Protein AF-A0A5B0SH85-F1 (afdb_monomer_lite)

InterPro domains:
  IPR011989 Armadillo-like helical [G3DSA:1.25.10.10] (9-173)
  IPR011989 Armadillo-like helical [G3DSA:1.25.10.10] (175-262)
  IPR016024 Armadillo-type fold [SSF48371] (23-250)

Organism: NCBI:txid56615

Sequence (263 aa):
MITKKQIPDELVFEWIQSSLRQNNDLMDTVGWLAKSESKEVKQTMGKVLLNLVECQDCRGLVSKSGGGRMLMKIIATLTVSSNNPKPQLPGLSTASDSIQPMLDPSDLHNIQALAEILITTNLLLIFGPSPDSPILLSTIKPLTTLFIHPSSTLLQTFEVLIALTNLCSLGGGIPTELICNLSSTIHVLASFGPQSNEPAGSRGSAHISRLHILIALCSSEDLQTALAAGGALAILTEHSKEICQAMLSSETLSSSILLTHSS

Radius of gyration: 20.94 Å; chains: 1; bounding box: 58×46×67 Å

pLDDT: mean 71.78, std 17.78, range [28.22, 93.0]

Secondary structure (DSSP, 8-state):
--------HHHHHHHHHHHHHH-THHHHHHHHHTT-S-HHHHHHHHHHHHHHHHSHHHHHHHHHTTHHHHHHHHHHHHHHHTT------SS---S------PPPGGGHHHHHHHHHHHHHS-HHHHH-SSTT-HHHHHTHHHHHHHHH-TT--HHHHHHHHHHHHHHHTT-TTHHHHHHHHHHH-THHHHHSS--TTS-TTSHHHHHHHHHHHHHHHHT-SSHHHHHHHHHHHHHHHHH-HHHHHHHHH-HHHHHHHHHTT--

Foldseek 3Di:
DDDPPDDPVVVVVVVVLCCLVPDCVVVVVLLVQCPDPDLVSLLVSLVVLLVQLVPPSSVASCLLSQVLVSLLSSLVSQLVVLQDDDDDDDDDDDPDDPDRRQRDLSSLSSLLSNLSSLLRDDCCSRQHVALPRVSLLSNLLSLLSLCPPQSRDPSSNVSSLSSLVSSLLRPDCSLVSNLVNLLVPCVLQVQLDPPPDDDPDRRVVSSLVSLVVLLVQLVDPRPSSVVSSVSSVVSVVVVHPSSVVSQVPPPVNVVSVVVVVVD

Structure (mmCIF, N/CA/C/O backbone):
data_AF-A0A5B0SH85-F1
#
_entry.id   AF-A0A5B0SH85-F1
#
loop_
_atom_site.group_PDB
_atom_site.id
_atom_site.type_symbol
_atom_site.label_atom_id
_atom_site.label_alt_id
_atom_site.label_comp_id
_atom_site.label_asym_id
_atom_site.label_entity_id
_atom_site.label_seq_id
_atom_site.pdbx_PDB_ins_code
_atom_site.Cartn_x
_atom_site.Cartn_y
_atom_site.Cartn_z
_atom_site.occupancy
_atom_site.B_iso_or_equiv
_atom_site.auth_seq_id
_atom_site.auth_comp_id
_atom_site.auth_asym_id
_atom_site.auth_atom_id
_atom_site.pdbx_PDB_model_num
ATOM 1 N N . MET A 1 1 ? -5.494 -23.866 39.128 1.00 42.06 1 MET A N 1
ATOM 2 C CA . MET A 1 1 ? -4.718 -24.064 37.887 1.00 42.06 1 MET A CA 1
ATOM 3 C C . MET A 1 1 ? -5.709 -23.986 36.730 1.00 42.06 1 MET A C 1
ATOM 5 O O . MET A 1 1 ? -6.382 -24.963 36.444 1.00 42.06 1 MET A O 1
ATOM 9 N N . ILE A 1 2 ? -5.946 -22.781 36.200 1.00 44.12 2 ILE A N 1
ATOM 10 C CA . ILE A 1 2 ? -6.963 -22.548 35.163 1.00 44.12 2 ILE A CA 1
ATOM 11 C C . ILE A 1 2 ? -6.334 -22.955 33.832 1.00 44.12 2 ILE A C 1
ATOM 13 O O . ILE A 1 2 ? -5.470 -22.255 33.310 1.00 44.12 2 ILE A O 1
ATOM 17 N N . THR A 1 3 ? -6.725 -24.111 33.308 1.00 45.06 3 THR A N 1
ATOM 18 C CA . THR A 1 3 ? -6.399 -24.525 31.943 1.00 45.06 3 THR A CA 1
ATOM 19 C C . THR A 1 3 ? -7.031 -23.517 30.987 1.00 45.06 3 THR A C 1
ATOM 21 O O . THR A 1 3 ? -8.256 -23.480 30.858 1.00 45.06 3 THR A O 1
ATOM 24 N N . LYS A 1 4 ? -6.216 -22.660 30.353 1.00 54.69 4 LYS A N 1
ATOM 25 C CA . LYS A 1 4 ? -6.665 -21.798 29.251 1.00 54.69 4 LYS A CA 1
ATOM 26 C C . LYS A 1 4 ? -7.275 -22.709 28.189 1.00 54.69 4 LYS A C 1
ATOM 28 O O . LYS A 1 4 ? -6.561 -23.466 27.541 1.00 54.69 4 LYS A O 1
ATOM 33 N N . LYS A 1 5 ? -8.600 -22.671 28.055 1.00 60.16 5 LYS A N 1
ATOM 34 C CA . LYS A 1 5 ? -9.317 -23.356 26.984 1.00 60.16 5 LYS A CA 1
ATOM 35 C C . LYS A 1 5 ? -8.867 -22.693 25.683 1.00 60.16 5 LYS A C 1
ATOM 37 O O . LYS A 1 5 ? -9.185 -21.530 25.455 1.00 60.16 5 LYS A O 1
ATOM 42 N N . GLN A 1 6 ? -8.035 -23.385 24.913 1.00 68.25 6 GLN A N 1
ATOM 43 C CA . GLN A 1 6 ? -7.524 -22.871 23.651 1.00 68.25 6 GLN A CA 1
ATOM 44 C C . GLN A 1 6 ? -8.699 -22.795 22.678 1.00 68.25 6 GLN A C 1
ATOM 46 O O . GLN A 1 6 ? -9.337 -23.806 22.385 1.00 68.25 6 GLN A O 1
ATOM 51 N N . ILE A 1 7 ? -9.058 -21.575 22.289 1.00 76.00 7 ILE A N 1
ATOM 52 C CA . ILE A 1 7 ? -10.095 -21.341 21.288 1.00 76.00 7 ILE A CA 1
ATOM 53 C C . ILE A 1 7 ? -9.455 -21.680 19.938 1.00 76.00 7 ILE A C 1
ATOM 55 O O . ILE A 1 7 ? -8.349 -21.205 19.690 1.00 76.00 7 ILE A O 1
ATOM 59 N N . PRO A 1 8 ? -10.083 -22.518 19.100 1.00 82.00 8 PRO A N 1
ATOM 60 C CA . PRO A 1 8 ? -9.566 -22.798 17.768 1.00 82.00 8 PRO A CA 1
ATOM 61 C C . PRO A 1 8 ? -9.616 -21.533 16.907 1.00 82.00 8 PRO A C 1
ATOM 63 O O . PRO A 1 8 ? -10.620 -20.816 16.916 1.00 82.00 8 PRO A O 1
ATOM 66 N N . ASP A 1 9 ? -8.542 -21.286 16.157 1.00 78.12 9 ASP A N 1
ATOM 67 C CA . ASP A 1 9 ? -8.355 -20.068 15.358 1.00 78.12 9 ASP A CA 1
ATOM 68 C C . ASP A 1 9 ? -9.508 -19.841 14.367 1.00 78.12 9 ASP A C 1
ATOM 70 O O . ASP A 1 9 ? -9.945 -18.714 14.160 1.00 78.12 9 ASP A O 1
ATOM 74 N N . GLU A 1 10 ? -10.091 -20.918 13.842 1.00 80.88 10 GLU A N 1
ATOM 75 C CA . GLU A 1 10 ? -11.229 -20.889 12.917 1.00 80.88 10 GLU A CA 1
ATOM 76 C C . GLU A 1 10 ? -12.469 -20.188 13.501 1.00 80.88 10 GLU A C 1
ATOM 78 O O . GLU A 1 10 ? -13.101 -19.376 12.828 1.00 80.88 10 GLU A O 1
ATOM 83 N N . LEU A 1 11 ? -12.773 -20.399 14.789 1.00 82.12 11 LEU A N 1
ATOM 84 C CA . LEU A 1 11 ? -13.883 -19.703 15.454 1.00 82.12 11 LEU A CA 1
ATOM 85 C C . LEU A 1 11 ? -13.589 -18.214 15.661 1.00 82.12 11 LEU A C 1
ATOM 87 O O . LEU A 1 11 ? -14.510 -17.397 15.673 1.00 82.12 11 LEU A O 1
ATOM 91 N N . VAL A 1 12 ? -12.314 -17.858 15.843 1.00 82.56 12 VAL A N 1
ATOM 92 C CA . VAL A 1 12 ? -11.890 -16.460 15.971 1.00 82.56 12 VAL A CA 1
ATOM 93 C C . VAL A 1 12 ? -12.042 -15.752 14.628 1.00 82.56 12 VAL A C 1
ATOM 95 O O . VAL A 1 12 ? -12.594 -14.653 14.593 1.00 82.56 12 VAL A O 1
ATOM 98 N N . PHE A 1 13 ? -11.630 -16.386 13.528 1.00 80.00 13 PHE A N 1
ATOM 99 C CA . PHE A 1 13 ? -11.792 -15.832 12.182 1.00 80.00 13 PHE A CA 1
ATOM 100 C C . PHE A 1 13 ? -13.263 -15.664 11.794 1.00 80.00 13 PHE A C 1
ATOM 102 O O . PHE A 1 13 ? -13.642 -14.580 11.352 1.00 80.00 13 PHE A O 1
ATOM 109 N N . GLU A 1 14 ? -14.106 -16.668 12.047 1.00 83.19 14 GLU A N 1
ATOM 110 C CA . GLU A 1 14 ? -15.557 -16.573 11.829 1.00 83.19 14 GLU A C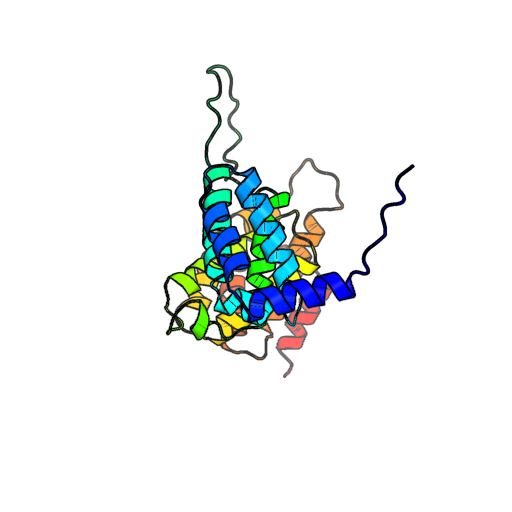A 1
ATOM 111 C C . GLU A 1 14 ? -16.180 -15.414 12.621 1.00 83.19 14 GLU A C 1
ATOM 113 O O . GLU A 1 14 ? -16.970 -14.628 12.088 1.00 83.19 14 GLU A O 1
ATOM 118 N N . TRP A 1 15 ? -15.777 -15.240 13.884 1.00 82.94 15 TRP A N 1
ATOM 119 C CA . TRP A 1 15 ? -16.244 -14.122 14.700 1.00 82.94 15 TRP A CA 1
ATOM 120 C C . TRP A 1 15 ? -15.776 -12.763 14.160 1.00 82.94 15 TRP A C 1
ATOM 122 O O . TRP A 1 15 ? -16.594 -11.848 14.040 1.00 82.94 15 TRP A O 1
ATOM 132 N N . ILE A 1 16 ? -14.495 -12.623 13.793 1.00 83.25 16 ILE A N 1
ATOM 133 C CA . ILE A 1 16 ? -13.943 -11.388 13.205 1.00 83.25 16 ILE A CA 1
ATOM 134 C C . ILE A 1 16 ? -14.682 -11.047 11.911 1.00 83.25 16 ILE A C 1
ATOM 136 O O . ILE A 1 16 ? -15.119 -9.911 11.727 1.00 83.25 16 ILE A O 1
ATOM 140 N N . GLN A 1 17 ? -14.874 -12.033 11.039 1.00 81.69 17 GLN A N 1
ATOM 141 C CA . GLN A 1 17 ? -15.578 -11.869 9.777 1.00 81.69 17 GLN A CA 1
ATOM 142 C C . GLN A 1 17 ? -17.036 -11.452 9.992 1.00 81.69 17 GLN A C 1
ATOM 144 O O . GLN A 1 17 ? -17.514 -10.523 9.337 1.00 81.69 17 GLN A O 1
ATOM 149 N N . SER A 1 18 ? -17.748 -12.118 10.905 1.00 82.44 18 SER A N 1
ATOM 150 C CA . SER A 1 18 ? -19.125 -11.760 11.249 1.00 82.44 18 SER A CA 1
ATOM 151 C C . SER A 1 18 ? -19.201 -10.341 11.810 1.00 82.44 18 SER A C 1
ATOM 153 O O . SER A 1 18 ? -20.087 -9.583 11.419 1.00 82.44 18 SER A O 1
ATOM 155 N N . SER A 1 19 ? -18.256 -9.965 12.674 1.00 81.69 19 SER A N 1
ATOM 156 C CA . SER A 1 19 ? -18.163 -8.624 13.253 1.00 81.69 19 SER A CA 1
ATOM 157 C C . SER A 1 19 ? -17.968 -7.570 12.160 1.00 81.69 19 SER A C 1
ATOM 159 O O . SER A 1 19 ? -18.798 -6.677 12.033 1.00 81.69 19 SER A O 1
ATOM 161 N N . LEU A 1 20 ? -16.980 -7.753 11.272 1.00 83.06 20 LEU A N 1
ATOM 162 C CA . LEU A 1 20 ? -16.704 -6.848 10.147 1.00 83.06 20 LEU A CA 1
ATOM 163 C C . LEU A 1 20 ? -17.863 -6.725 9.143 1.00 83.06 20 LEU A C 1
ATOM 165 O O . LEU A 1 20 ? -17.997 -5.686 8.499 1.00 83.06 20 LEU A O 1
ATOM 169 N N . ARG A 1 21 ? -18.682 -7.773 8.961 1.00 81.00 21 ARG A N 1
ATOM 170 C CA . ARG A 1 21 ? -19.856 -7.727 8.067 1.00 81.00 21 ARG A CA 1
ATOM 171 C C . ARG A 1 21 ? -21.061 -7.050 8.709 1.00 81.00 21 ARG A C 1
ATOM 173 O O . ARG A 1 21 ? -21.790 -6.356 8.007 1.00 81.00 21 ARG A O 1
ATOM 180 N N . GLN A 1 22 ? -21.313 -7.327 9.988 1.00 75.88 22 GLN A N 1
ATOM 181 C CA . GLN A 1 22 ? -22.530 -6.885 10.668 1.00 75.88 22 GLN A CA 1
ATOM 182 C C . GLN A 1 22 ? -22.425 -5.429 11.116 1.00 75.88 22 GLN A C 1
ATOM 184 O O . GLN A 1 22 ? -23.341 -4.666 10.830 1.00 75.88 22 GLN A O 1
ATOM 189 N N . ASN A 1 23 ? -21.306 -5.037 11.739 1.00 68.88 23 ASN A N 1
ATOM 190 C CA . ASN A 1 23 ? -21.088 -3.682 12.237 1.00 68.88 23 ASN A CA 1
ATOM 191 C C . ASN A 1 23 ? -19.648 -3.225 11.965 1.00 68.88 23 ASN A C 1
ATOM 193 O O . ASN A 1 23 ? -18.681 -3.897 12.314 1.00 68.88 23 ASN A O 1
ATOM 197 N N . ASN A 1 24 ? -19.481 -2.013 11.433 1.00 76.94 24 ASN A N 1
ATOM 198 C CA . ASN A 1 24 ? -18.150 -1.415 11.280 1.00 76.94 24 ASN A CA 1
ATOM 199 C C . ASN A 1 24 ? -17.518 -0.986 12.621 1.00 76.94 24 ASN A C 1
ATOM 201 O O . ASN A 1 24 ? -16.406 -0.469 12.606 1.00 76.94 24 ASN A O 1
ATOM 205 N N . ASP A 1 25 ? -18.155 -1.258 13.768 1.00 83.19 25 ASP A N 1
ATOM 206 C CA . ASP A 1 25 ? -17.712 -0.871 15.116 1.00 83.19 25 ASP A CA 1
ATOM 207 C C . ASP A 1 25 ? -16.246 -1.228 15.399 1.00 83.19 25 ASP A C 1
ATOM 209 O O . ASP A 1 25 ? -15.521 -0.448 16.022 1.00 83.19 25 ASP A O 1
ATOM 213 N N . LEU A 1 26 ? -15.781 -2.392 14.923 1.00 86.31 26 LEU A N 1
ATOM 214 C CA . LEU A 1 26 ? -14.377 -2.788 15.056 1.00 86.31 26 LEU A CA 1
ATOM 215 C C . LEU A 1 26 ? -13.462 -1.806 14.314 1.00 86.31 26 LEU A C 1
ATOM 217 O O . LEU A 1 26 ? -12.509 -1.287 14.892 1.00 86.31 26 LEU A O 1
ATOM 221 N N . MET A 1 27 ? -13.770 -1.515 13.051 1.00 89.81 27 MET A N 1
ATOM 222 C CA . MET A 1 27 ? -12.989 -0.597 12.220 1.00 89.81 27 MET A CA 1
ATOM 223 C C . MET A 1 27 ? -13.115 0.857 12.684 1.00 89.81 27 MET A C 1
ATOM 225 O O . MET A 1 27 ? -12.132 1.597 12.633 1.00 89.81 27 MET A O 1
ATOM 229 N N . ASP A 1 28 ? -14.271 1.250 13.215 1.00 89.44 28 ASP A N 1
ATOM 230 C CA . ASP A 1 28 ? -14.493 2.562 13.824 1.00 89.44 28 ASP A CA 1
ATOM 231 C C . ASP A 1 28 ? -13.672 2.723 15.109 1.00 89.44 28 ASP A C 1
ATOM 233 O O . ASP A 1 28 ? -13.031 3.758 15.313 1.00 89.44 28 ASP A O 1
ATOM 237 N N . THR A 1 29 ? -13.602 1.676 15.937 1.00 90.62 29 THR A N 1
ATOM 238 C CA . THR A 1 29 ? -12.767 1.643 17.148 1.00 90.62 29 THR A CA 1
ATOM 239 C C . THR A 1 29 ? -11.286 1.733 16.793 1.00 90.62 29 THR A C 1
ATOM 241 O O . THR A 1 29 ? -10.568 2.559 17.361 1.00 90.62 29 THR A O 1
ATOM 244 N N . VAL A 1 30 ? -10.827 0.940 15.817 1.00 90.88 30 VAL A N 1
ATOM 245 C CA . VAL A 1 30 ? -9.443 1.008 15.317 1.00 90.88 30 VAL A CA 1
ATOM 246 C C . VAL A 1 30 ? -9.156 2.405 14.755 1.00 90.88 30 VAL A C 1
ATOM 248 O O . VAL A 1 30 ? -8.120 2.993 15.063 1.00 90.88 30 VAL A O 1
ATOM 251 N N . GLY A 1 31 ? -10.098 2.995 14.015 1.00 90.31 31 GLY A N 1
ATOM 252 C CA . GLY A 1 31 ? -9.981 4.348 13.472 1.00 90.31 31 GLY A CA 1
ATOM 253 C C . GLY A 1 31 ? -9.954 5.449 14.524 1.00 90.31 31 GLY A C 1
ATOM 254 O O . GLY A 1 31 ? -9.271 6.460 14.337 1.00 90.31 31 GLY A O 1
ATOM 255 N N . TRP A 1 32 ? -10.664 5.268 15.634 1.00 90.94 32 TRP A N 1
ATOM 256 C CA . TRP A 1 32 ? -10.610 6.175 16.775 1.00 90.94 32 TRP A CA 1
ATOM 257 C C . TRP A 1 32 ? -9.269 6.062 17.508 1.00 90.94 32 TRP A C 1
ATOM 259 O O . TRP A 1 32 ? -8.600 7.075 17.713 1.00 90.94 32 TRP A O 1
ATOM 269 N N . LEU A 1 33 ? -8.818 4.840 17.804 1.00 92.06 33 LEU A N 1
ATOM 270 C CA . LEU A 1 33 ? -7.534 4.581 18.465 1.00 92.06 33 LEU A CA 1
ATOM 271 C C . LEU A 1 33 ? -6.333 5.019 17.616 1.00 92.06 33 LEU A C 1
ATOM 273 O O . LEU A 1 33 ? -5.358 5.538 18.157 1.00 92.06 33 LEU A O 1
ATOM 277 N N . ALA A 1 34 ? -6.410 4.895 16.289 1.00 88.62 34 ALA A N 1
ATOM 278 C CA . ALA A 1 34 ? -5.360 5.337 15.368 1.00 88.62 34 ALA A CA 1
ATOM 279 C C . ALA A 1 34 ? -5.099 6.857 15.417 1.00 88.62 34 ALA A C 1
ATOM 281 O O . ALA A 1 34 ? -4.030 7.312 15.004 1.00 88.62 34 ALA A O 1
ATOM 282 N N . LYS A 1 35 ? -6.045 7.652 15.939 1.00 89.25 35 LYS A N 1
ATOM 283 C CA . LYS A 1 35 ? -5.873 9.101 16.154 1.00 89.25 35 LYS A CA 1
ATOM 284 C C . LYS A 1 35 ? -5.080 9.433 17.421 1.00 89.25 35 LYS A C 1
ATOM 286 O O . LYS A 1 35 ? -4.708 10.589 17.590 1.00 89.25 35 LYS A O 1
ATOM 291 N N . SER A 1 36 ? -4.820 8.453 18.289 1.00 89.00 36 SER A N 1
ATOM 292 C CA . SER A 1 36 ? -4.055 8.642 19.526 1.00 89.00 36 SER A CA 1
ATOM 293 C C . SER A 1 36 ? -2.671 9.235 19.257 1.00 89.00 36 SER A C 1
ATOM 295 O O . SER A 1 36 ? -2.020 8.908 18.264 1.00 89.00 36 SER A O 1
ATOM 297 N N . GLU A 1 37 ? -2.187 10.092 20.151 1.00 86.38 37 GLU A N 1
ATOM 298 C CA . GLU A 1 37 ? -0.836 10.660 20.072 1.00 86.38 37 GLU A CA 1
ATOM 299 C C . GLU A 1 37 ? 0.253 9.627 20.399 1.00 86.38 37 GLU A C 1
ATOM 301 O O . GLU A 1 37 ? 1.376 9.760 19.916 1.00 86.38 37 GLU A O 1
ATOM 306 N N . SER A 1 38 ? -0.082 8.560 21.138 1.00 88.75 38 SER A N 1
ATOM 307 C CA . SER A 1 38 ? 0.869 7.497 21.486 1.00 88.75 38 SER A CA 1
ATOM 308 C C . SER A 1 38 ? 1.326 6.721 20.250 1.00 88.75 38 SER A C 1
ATOM 310 O O . SER A 1 38 ? 0.517 6.190 19.475 1.00 88.75 38 SER A O 1
ATOM 312 N N . LYS A 1 39 ? 2.652 6.611 20.109 1.00 85.44 39 LYS A N 1
ATOM 313 C CA . LYS A 1 39 ? 3.302 5.811 19.067 1.00 85.44 39 LYS A CA 1
ATOM 314 C C . LYS A 1 39 ? 2.915 4.338 19.203 1.00 85.44 39 LYS A C 1
ATOM 316 O O . LYS A 1 39 ? 2.562 3.703 18.216 1.00 85.44 39 LYS A O 1
ATOM 321 N N . GLU A 1 40 ? 2.899 3.822 20.424 1.00 87.88 40 GLU A N 1
ATOM 322 C CA . GLU A 1 40 ? 2.635 2.419 20.753 1.00 87.88 40 GLU A CA 1
ATOM 323 C C . GLU A 1 40 ? 1.201 2.018 20.390 1.00 87.88 40 GLU A C 1
ATOM 325 O O . GLU A 1 40 ? 0.970 0.940 19.833 1.00 87.88 40 GLU A O 1
ATOM 330 N N . VAL A 1 41 ? 0.230 2.905 20.646 1.00 90.56 41 VAL A N 1
ATOM 331 C CA . VAL A 1 41 ? -1.166 2.684 20.241 1.00 90.56 41 VAL A CA 1
ATOM 332 C C . VAL A 1 41 ? -1.264 2.614 18.717 1.00 90.56 41 VAL A C 1
ATOM 334 O O . VAL A 1 41 ? -1.856 1.672 18.193 1.00 90.56 41 VAL A O 1
ATOM 337 N N . LYS A 1 42 ? -0.626 3.541 17.991 1.00 89.81 42 LYS A N 1
ATOM 338 C CA . LYS A 1 42 ? -0.597 3.528 16.517 1.00 89.81 42 LYS A CA 1
ATOM 339 C C . LYS A 1 42 ? 0.064 2.272 15.950 1.00 89.81 42 LYS A C 1
ATOM 341 O O . LYS A 1 42 ? -0.490 1.665 15.038 1.00 89.81 42 LYS A O 1
ATOM 346 N N . GLN A 1 43 ? 1.195 1.850 16.514 1.00 88.50 43 GLN A N 1
ATOM 347 C CA . GLN A 1 43 ? 1.877 0.609 16.134 1.00 88.50 43 GLN A CA 1
ATOM 348 C C . GLN A 1 43 ? 0.995 -0.620 16.364 1.00 88.50 43 GLN A C 1
ATOM 350 O O . GLN A 1 43 ? 0.943 -1.521 15.530 1.00 88.50 43 GLN A O 1
ATOM 355 N N . THR A 1 44 ? 0.267 -0.647 17.480 1.00 90.88 44 THR A N 1
ATOM 356 C CA . THR A 1 44 ? -0.661 -1.738 17.793 1.00 90.88 44 THR A CA 1
ATOM 357 C C . THR A 1 44 ? -1.828 -1.767 16.810 1.00 90.88 44 THR A C 1
ATOM 359 O O . THR A 1 44 ? -2.156 -2.834 16.299 1.00 90.88 44 THR A O 1
ATOM 362 N N . MET A 1 45 ? -2.420 -0.612 16.483 1.00 92.62 45 MET A N 1
ATOM 363 C CA . MET A 1 45 ? -3.487 -0.530 15.473 1.00 92.62 45 MET A CA 1
ATOM 364 C C . MET A 1 45 ? -2.998 -0.954 14.089 1.00 92.62 45 MET A C 1
ATOM 366 O O . MET A 1 45 ? -3.705 -1.652 13.371 1.00 92.62 45 MET A O 1
ATOM 370 N N . GLY A 1 46 ? -1.763 -0.601 13.751 1.00 90.62 46 GLY A N 1
ATOM 371 C CA . GLY A 1 46 ? -1.077 -1.075 12.561 1.00 90.62 46 GLY A CA 1
ATOM 372 C C . GLY A 1 46 ? -0.983 -2.599 12.458 1.00 90.62 46 GLY A C 1
ATOM 373 O O . GLY A 1 46 ? -1.373 -3.182 11.449 1.00 90.62 46 GLY A O 1
ATOM 374 N N . LYS A 1 47 ? -0.566 -3.261 13.544 1.00 90.50 47 LYS A N 1
ATOM 375 C CA . LYS A 1 47 ? -0.527 -4.733 13.637 1.00 90.50 47 LYS A CA 1
ATOM 376 C C . LYS A 1 47 ? -1.914 -5.367 13.555 1.00 90.50 47 LYS A C 1
ATOM 378 O O . LYS A 1 47 ? -2.071 -6.396 12.910 1.00 90.50 47 LYS A O 1
ATOM 383 N N . VAL A 1 48 ? -2.920 -4.754 14.185 1.00 91.56 48 VAL A N 1
ATOM 384 C CA . VAL A 1 48 ? -4.316 -5.206 14.060 1.00 91.56 48 VAL A CA 1
ATOM 385 C C . VAL A 1 48 ? -4.749 -5.156 12.596 1.00 91.56 48 VAL A C 1
ATOM 387 O O . VAL A 1 48 ? -5.275 -6.140 12.093 1.00 91.56 48 VAL A O 1
ATOM 390 N N . LEU A 1 49 ? -4.482 -4.050 11.897 1.00 91.69 49 LEU A N 1
ATOM 391 C CA . LEU A 1 49 ? -4.822 -3.904 10.480 1.00 91.69 49 LEU A CA 1
ATOM 392 C C . LEU A 1 49 ? -4.087 -4.917 9.597 1.00 91.69 49 LEU A C 1
ATOM 394 O O . LEU A 1 49 ? -4.724 -5.468 8.706 1.00 91.69 49 LEU A O 1
ATOM 398 N N . LEU A 1 50 ? -2.805 -5.203 9.859 1.00 90.88 50 LEU A N 1
ATOM 399 C CA . LEU A 1 50 ? -2.070 -6.252 9.143 1.00 90.88 50 LEU A CA 1
ATOM 400 C C . LEU A 1 50 ? -2.759 -7.613 9.297 1.00 90.88 50 LEU A C 1
ATOM 402 O O . LEU A 1 50 ? -3.154 -8.203 8.299 1.00 90.88 50 LEU A O 1
ATOM 406 N N . ASN A 1 51 ? -3.010 -8.055 10.532 1.00 89.38 51 ASN A N 1
ATOM 407 C CA . ASN A 1 51 ? -3.639 -9.356 10.788 1.00 89.38 51 ASN A CA 1
ATOM 408 C C . ASN A 1 51 ? -5.034 -9.478 10.144 1.00 89.38 51 ASN A C 1
ATOM 410 O O . ASN A 1 51 ? -5.446 -10.558 9.724 1.00 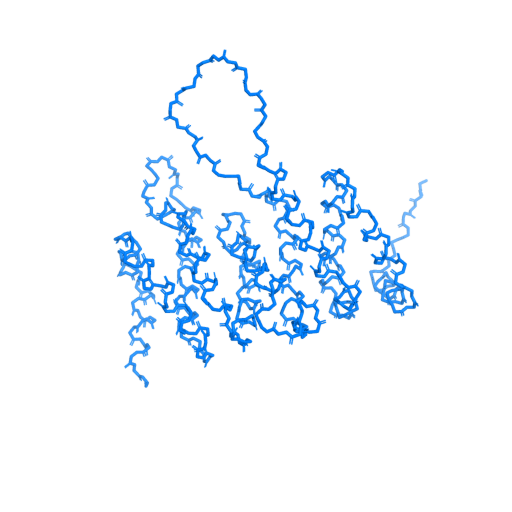89.38 51 ASN A O 1
ATOM 414 N N . LEU A 1 52 ? -5.788 -8.374 10.073 1.00 89.31 52 LEU A N 1
ATOM 415 C CA . LEU A 1 52 ? -7.098 -8.357 9.415 1.00 89.31 52 LEU A CA 1
ATOM 416 C C . LEU A 1 52 ? -6.992 -8.423 7.884 1.00 89.31 52 LEU A C 1
ATOM 418 O O . LEU A 1 52 ? -7.903 -8.933 7.234 1.00 89.31 52 LEU A O 1
ATOM 422 N N . VAL A 1 53 ? -5.918 -7.884 7.307 1.00 89.50 53 VAL A N 1
ATOM 423 C CA . VAL A 1 53 ? -5.670 -7.864 5.860 1.00 89.50 53 VAL A CA 1
ATOM 424 C C . VAL A 1 53 ? -5.072 -9.187 5.373 1.00 89.50 53 VAL A C 1
ATOM 426 O O . VAL A 1 53 ? -5.460 -9.643 4.295 1.00 89.50 53 VAL A O 1
ATOM 429 N N . GLU A 1 54 ? -4.233 -9.848 6.175 1.00 85.50 54 GLU A N 1
ATOM 430 C CA . GLU A 1 54 ? -3.698 -11.188 5.879 1.00 85.50 54 GLU A CA 1
ATOM 431 C C . GLU A 1 54 ? -4.833 -12.200 5.628 1.00 85.50 54 GLU A C 1
ATOM 433 O O . GLU A 1 54 ? -4.746 -13.045 4.736 1.00 85.50 54 GLU A O 1
ATOM 438 N N . CYS A 1 55 ? -5.959 -12.058 6.335 1.00 81.31 55 CYS A N 1
ATOM 439 C CA . CYS A 1 55 ? -7.169 -12.830 6.071 1.00 81.31 55 CYS A CA 1
ATOM 440 C C . CYS A 1 55 ? -7.862 -12.370 4.773 1.00 81.31 55 CYS A C 1
ATOM 442 O O . CYS A 1 55 ? -8.457 -11.289 4.703 1.00 81.31 55 CYS A O 1
ATOM 444 N N . GLN A 1 56 ? -7.843 -13.228 3.747 1.00 76.69 56 GLN A N 1
ATOM 445 C CA . GLN A 1 56 ? -8.368 -12.925 2.410 1.00 76.69 56 GLN A CA 1
ATOM 446 C C . GLN A 1 56 ? -9.854 -12.512 2.406 1.00 76.69 56 GLN A C 1
ATOM 448 O O . GLN A 1 56 ? -10.221 -11.573 1.695 1.00 76.69 56 GLN A O 1
ATOM 4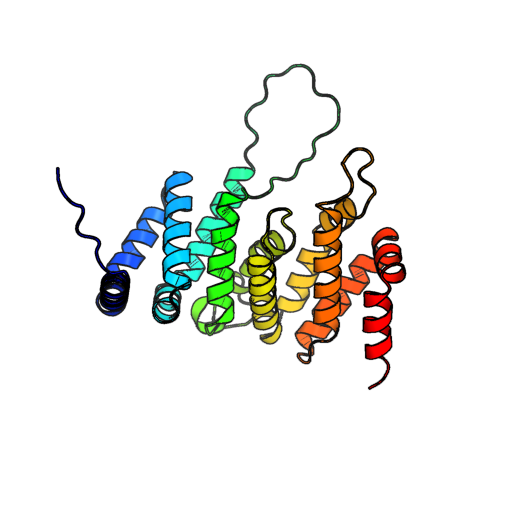53 N N . ASP A 1 57 ? -10.695 -13.137 3.236 1.00 79.75 57 ASP A N 1
ATOM 454 C CA . ASP A 1 57 ? -12.129 -12.817 3.335 1.00 79.75 57 ASP A CA 1
ATOM 455 C C . ASP A 1 57 ? -12.407 -11.482 4.045 1.00 79.75 57 ASP A C 1
ATOM 457 O O . ASP A 1 57 ? -13.383 -10.786 3.741 1.00 79.75 57 ASP A O 1
ATOM 461 N N . CYS A 1 58 ? -11.530 -11.086 4.971 1.00 82.44 58 CYS A N 1
ATOM 462 C CA . CYS A 1 58 ? -11.646 -9.833 5.718 1.00 82.44 58 CYS A CA 1
ATOM 463 C C . CYS A 1 58 ? -11.070 -8.644 4.940 1.00 82.44 58 CYS A C 1
ATOM 465 O O . CYS A 1 58 ? -11.582 -7.524 5.039 1.00 82.44 58 CYS A O 1
ATOM 467 N N . ARG A 1 59 ? -10.050 -8.882 4.111 1.00 86.31 59 ARG A N 1
ATOM 468 C CA . ARG A 1 59 ? -9.303 -7.863 3.363 1.00 86.31 59 ARG A CA 1
ATOM 469 C C . ARG A 1 59 ? -10.190 -6.886 2.593 1.00 86.31 59 ARG A C 1
ATOM 471 O O . ARG A 1 59 ? -10.026 -5.668 2.693 1.00 86.31 59 ARG A O 1
ATOM 478 N N . GLY A 1 60 ? -11.171 -7.402 1.853 1.00 85.12 60 GLY A N 1
ATOM 479 C CA . GLY A 1 60 ? -12.102 -6.572 1.084 1.00 85.12 60 GLY A CA 1
ATOM 480 C C . GLY A 1 60 ? -12.996 -5.685 1.961 1.00 85.12 60 GLY A C 1
ATOM 481 O O . GLY A 1 60 ? -13.306 -4.554 1.579 1.00 85.12 60 GLY A O 1
ATOM 482 N N . LEU A 1 61 ? -13.387 -6.167 3.146 1.00 86.44 61 LEU A N 1
ATOM 483 C CA . LEU A 1 61 ? -14.206 -5.425 4.114 1.00 86.44 61 LEU A CA 1
ATOM 484 C C . LEU A 1 61 ? -13.390 -4.328 4.809 1.00 86.44 61 LEU A C 1
ATOM 486 O O . LEU A 1 61 ? -13.841 -3.184 4.906 1.00 86.44 61 LEU A O 1
ATOM 490 N N . VAL A 1 62 ? -12.157 -4.645 5.212 1.00 88.62 62 VAL A N 1
ATOM 491 C CA . VAL A 1 62 ? -11.200 -3.681 5.785 1.00 88.62 62 VAL A CA 1
ATOM 492 C C . VAL A 1 62 ? -10.904 -2.558 4.791 1.00 88.62 62 VAL A C 1
ATOM 494 O O . VAL A 1 62 ? -10.847 -1.381 5.147 1.00 88.62 62 VAL A O 1
ATOM 497 N N . SER A 1 63 ? -10.767 -2.900 3.511 1.00 87.56 63 SER A N 1
ATOM 498 C CA . SER A 1 63 ? -10.512 -1.904 2.478 1.00 87.56 63 SER A CA 1
ATOM 499 C C . SER A 1 63 ? -11.706 -0.958 2.270 1.00 87.56 63 SER A C 1
ATOM 501 O O . SER A 1 63 ? -11.545 0.267 2.274 1.00 87.56 63 SER A O 1
ATOM 503 N N . LYS A 1 64 ? -12.932 -1.502 2.206 1.00 86.19 64 LYS A N 1
ATOM 504 C CA . LYS A 1 64 ? -14.179 -0.719 2.073 1.00 86.19 64 LYS A CA 1
ATOM 505 C C . LYS A 1 64 ? -14.463 0.186 3.274 1.00 86.19 64 LYS A C 1
ATOM 507 O O . LYS A 1 64 ? -14.962 1.293 3.089 1.00 86.19 64 LYS A O 1
ATOM 512 N N . SER A 1 65 ? -14.108 -0.248 4.481 1.00 86.56 65 SER A N 1
ATOM 513 C CA . SER A 1 65 ? -14.231 0.547 5.715 1.00 86.56 65 SER A CA 1
ATOM 514 C C . SER A 1 65 ? -13.142 1.622 5.865 1.00 86.56 65 SER A C 1
ATOM 516 O O . SER A 1 65 ? -13.131 2.375 6.836 1.00 86.56 65 SER A O 1
ATOM 518 N N . GLY A 1 66 ? -12.242 1.765 4.885 1.00 87.50 66 GLY A N 1
ATOM 519 C CA . GLY A 1 66 ? -11.228 2.820 4.863 1.00 87.50 66 GLY A CA 1
ATOM 520 C C . GLY A 1 66 ? -9.914 2.458 5.557 1.00 87.50 66 GLY A C 1
ATOM 521 O O . GLY A 1 66 ? -9.109 3.359 5.815 1.00 87.50 66 GLY A O 1
ATOM 522 N N . GLY A 1 67 ? -9.659 1.169 5.809 1.00 89.12 67 GLY A N 1
ATOM 523 C CA . GLY A 1 67 ? -8.419 0.673 6.413 1.00 89.12 67 GLY A CA 1
ATOM 524 C C . GLY A 1 67 ? -7.157 1.123 5.671 1.00 89.12 67 GLY A C 1
ATOM 525 O O . GLY A 1 67 ? -6.201 1.560 6.306 1.00 89.12 67 GLY A O 1
ATOM 526 N N . GLY A 1 68 ? -7.176 1.163 4.332 1.00 89.69 68 GLY A N 1
ATOM 527 C CA . GLY A 1 68 ? -6.039 1.653 3.537 1.00 89.69 68 GLY A CA 1
ATOM 528 C C . GLY A 1 68 ? -5.681 3.119 3.819 1.00 89.69 68 GLY A C 1
ATOM 529 O O . GLY A 1 68 ? -4.517 3.462 4.021 1.00 89.69 68 GLY A O 1
ATOM 530 N N . ARG A 1 69 ? -6.685 4.001 3.933 1.00 89.50 69 ARG A N 1
ATOM 531 C CA . ARG A 1 69 ? -6.468 5.420 4.286 1.00 89.50 69 ARG A CA 1
ATOM 532 C C . ARG A 1 69 ? -6.019 5.589 5.738 1.00 89.50 69 ARG A C 1
ATOM 534 O O . ARG A 1 69 ? -5.306 6.541 6.054 1.00 89.50 69 ARG A O 1
ATOM 541 N N . MET A 1 70 ? -6.440 4.686 6.619 1.00 91.56 70 MET A N 1
ATOM 542 C CA . MET A 1 70 ? -6.003 4.658 8.012 1.00 91.56 70 MET A CA 1
ATOM 543 C C . MET A 1 70 ? -4.529 4.264 8.125 1.00 91.56 70 MET A C 1
ATOM 545 O O . MET A 1 70 ? -3.769 4.982 8.774 1.00 91.56 70 MET A O 1
ATOM 549 N N . LEU A 1 71 ? -4.110 3.205 7.421 1.00 92.38 71 LEU A N 1
ATOM 550 C CA . LEU A 1 71 ? -2.708 2.790 7.325 1.00 92.38 71 LEU A CA 1
ATOM 551 C C . LEU A 1 71 ? -1.829 3.922 6.799 1.00 92.38 71 LEU A C 1
ATOM 553 O O . LEU A 1 71 ? -0.821 4.237 7.420 1.00 92.38 71 LEU A O 1
ATOM 557 N N . MET A 1 72 ? -2.254 4.612 5.737 1.00 90.25 72 MET A N 1
ATOM 558 C CA . MET A 1 72 ? -1.531 5.774 5.207 1.00 90.25 72 MET A CA 1
ATOM 559 C C . MET A 1 72 ? -1.277 6.857 6.265 1.00 90.25 72 MET A C 1
ATOM 561 O O . MET A 1 72 ? -0.166 7.377 6.371 1.00 90.25 72 MET A O 1
ATOM 565 N N . LYS A 1 73 ? -2.278 7.173 7.098 1.00 89.31 73 LYS A N 1
ATOM 566 C CA . LYS A 1 73 ? -2.129 8.146 8.195 1.00 89.31 73 LYS A CA 1
ATOM 567 C C . LYS A 1 73 ? -1.205 7.644 9.305 1.00 89.31 73 LYS A C 1
ATOM 569 O O . LYS A 1 73 ? -0.409 8.428 9.827 1.00 89.31 73 LYS A O 1
ATOM 574 N N . ILE A 1 74 ? -1.303 6.362 9.664 1.00 89.81 74 ILE A N 1
ATOM 575 C CA . ILE A 1 74 ? -0.423 5.729 10.657 1.00 89.81 74 ILE A CA 1
ATOM 576 C C . ILE A 1 74 ? 1.027 5.782 10.163 1.00 89.81 74 ILE A C 1
ATOM 578 O O . ILE A 1 74 ? 1.879 6.313 10.871 1.00 89.81 74 ILE A O 1
ATOM 582 N N . ILE A 1 75 ? 1.289 5.334 8.931 1.00 89.19 75 ILE A N 1
ATOM 583 C CA . ILE A 1 75 ? 2.619 5.339 8.307 1.00 89.19 75 ILE A CA 1
ATOM 584 C C . ILE A 1 75 ? 3.185 6.758 8.262 1.00 89.19 75 ILE A C 1
ATOM 586 O O . ILE A 1 75 ? 4.311 6.975 8.707 1.00 89.19 75 ILE A O 1
ATOM 590 N N . ALA A 1 76 ? 2.406 7.740 7.794 1.00 86.62 76 ALA A N 1
ATOM 591 C CA . ALA A 1 76 ? 2.846 9.133 7.750 1.00 86.62 76 ALA A CA 1
ATOM 592 C C . ALA A 1 76 ? 3.232 9.653 9.145 1.00 86.62 76 ALA A C 1
ATOM 594 O O . ALA A 1 76 ? 4.268 10.295 9.304 1.00 86.62 76 ALA A O 1
ATOM 595 N N . THR A 1 77 ? 2.443 9.324 10.171 1.00 85.31 77 THR A N 1
ATOM 596 C CA . THR A 1 77 ? 2.719 9.761 11.547 1.00 85.31 77 THR A CA 1
ATOM 597 C C . THR A 1 77 ? 3.956 9.087 12.134 1.00 85.31 77 THR A C 1
ATOM 599 O O . THR A 1 77 ? 4.770 9.755 12.766 1.00 85.31 77 THR A O 1
ATOM 602 N N . LEU A 1 78 ? 4.117 7.777 11.930 1.00 81.25 78 LEU A N 1
ATOM 603 C CA . LEU A 1 78 ? 5.276 7.028 12.425 1.00 81.25 78 LEU A CA 1
ATOM 604 C C . LEU A 1 78 ? 6.563 7.462 11.717 1.00 81.25 78 LEU A C 1
ATOM 606 O O . LEU A 1 78 ? 7.592 7.616 12.371 1.00 81.25 78 LEU A O 1
ATOM 610 N N . THR A 1 79 ? 6.472 7.768 10.421 1.00 77.00 79 THR A N 1
ATOM 611 C CA . THR A 1 79 ? 7.584 8.329 9.645 1.00 77.00 79 THR A CA 1
ATOM 612 C C . THR A 1 79 ? 7.989 9.690 10.207 1.00 77.00 79 THR A C 1
ATOM 614 O O . THR A 1 79 ? 9.144 9.873 10.558 1.00 77.00 79 THR A O 1
ATOM 617 N N . VAL A 1 80 ? 7.049 10.626 10.398 1.00 68.62 80 VAL A N 1
ATOM 618 C CA . VAL A 1 80 ? 7.349 11.961 10.958 1.00 68.62 80 VAL A CA 1
ATOM 619 C C . VAL A 1 80 ? 7.842 11.891 12.406 1.00 68.62 80 VAL A C 1
ATOM 621 O O . VAL A 1 80 ? 8.732 12.645 12.787 1.00 68.62 80 VAL A O 1
ATOM 624 N N . SER A 1 81 ? 7.315 10.977 13.224 1.00 58.94 81 SER A N 1
ATOM 625 C CA . SER A 1 81 ? 7.753 10.820 14.616 1.00 58.94 81 SER A CA 1
ATOM 626 C C . SER A 1 81 ? 9.187 10.292 14.739 1.00 58.94 81 SER A C 1
ATOM 628 O O . SER A 1 81 ? 9.826 10.552 15.758 1.00 58.94 81 SER A O 1
ATOM 630 N N . SER A 1 82 ? 9.701 9.592 13.722 1.00 56.53 82 SER A N 1
ATOM 631 C CA . SER A 1 82 ? 11.122 9.226 13.620 1.00 56.53 82 SER A CA 1
ATOM 632 C C . SER A 1 82 ? 12.025 10.436 13.318 1.00 56.53 82 SER A C 1
ATOM 634 O O . SER A 1 82 ? 13.233 10.360 13.525 1.00 56.53 82 SER A O 1
ATOM 636 N N . ASN A 1 83 ? 11.458 11.569 12.880 1.00 49.53 83 ASN A N 1
ATOM 637 C CA . ASN A 1 83 ? 12.201 12.740 12.398 1.00 49.53 83 ASN A CA 1
ATOM 638 C C . ASN A 1 83 ? 12.482 13.793 13.479 1.00 49.53 83 ASN A C 1
ATOM 640 O O . ASN A 1 83 ? 13.118 14.797 13.171 1.00 49.53 83 ASN A O 1
ATOM 644 N N . ASN A 1 84 ? 12.008 13.619 14.719 1.00 42.19 84 ASN A N 1
ATOM 645 C CA . ASN A 1 84 ? 12.299 14.565 15.800 1.00 42.19 84 ASN A CA 1
ATOM 646 C C . ASN A 1 84 ? 13.681 14.263 16.410 1.00 42.19 84 ASN A C 1
ATOM 648 O O . ASN A 1 84 ? 13.820 13.250 17.105 1.00 42.19 84 ASN A O 1
ATOM 652 N N . PRO A 1 85 ? 14.706 15.116 16.208 1.00 41.66 85 PRO A N 1
ATOM 653 C CA . PRO A 1 85 ? 15.977 14.947 16.894 1.00 41.66 85 PRO A CA 1
ATOM 654 C C . PRO A 1 85 ? 15.751 15.145 18.397 1.00 41.66 85 PRO A C 1
ATOM 656 O O . PRO A 1 85 ? 15.238 16.175 18.836 1.00 41.66 85 PRO A O 1
ATOM 659 N N . LYS A 1 86 ? 16.135 14.155 19.211 1.00 36.06 86 LYS A N 1
ATOM 660 C CA . LYS A 1 86 ? 16.288 14.366 20.659 1.00 36.06 86 LYS A CA 1
ATOM 661 C C . LYS A 1 86 ? 17.228 15.567 20.865 1.00 36.06 86 LYS A C 1
ATOM 663 O O . LYS A 1 86 ? 18.254 15.614 20.186 1.00 36.06 86 LYS A O 1
ATOM 668 N N . PRO A 1 87 ? 16.941 16.510 21.782 1.00 34.31 87 PRO A N 1
ATOM 669 C CA . PRO A 1 87 ? 17.865 17.601 22.073 1.00 34.31 87 PRO A CA 1
ATOM 670 C C . PRO A 1 87 ? 19.182 17.020 22.607 1.00 34.31 87 PRO A C 1
ATOM 672 O O . PRO A 1 87 ? 19.238 16.501 23.721 1.00 34.31 87 PRO A O 1
ATOM 675 N N . GLN A 1 88 ? 20.231 17.049 21.781 1.00 39.62 88 GLN A N 1
ATOM 676 C CA . GLN A 1 88 ? 21.584 16.680 22.185 1.00 39.62 88 GLN A CA 1
ATOM 677 C C . GLN A 1 88 ? 22.203 17.831 22.990 1.00 39.62 88 GLN A C 1
ATOM 679 O O . GLN A 1 88 ? 22.113 19.000 22.615 1.00 39.62 88 GLN A O 1
ATOM 684 N N . LEU A 1 89 ? 22.805 17.479 24.125 1.00 33.38 89 LEU A N 1
ATOM 685 C CA . LEU A 1 89 ? 23.546 18.367 25.020 1.00 33.38 89 LEU A CA 1
ATOM 686 C C . LEU A 1 89 ? 24.738 19.004 24.263 1.00 33.38 89 LEU A C 1
ATOM 688 O O . LEU A 1 89 ? 25.421 18.286 23.532 1.00 33.38 89 LEU A O 1
ATOM 692 N N . PRO A 1 90 ? 25.034 20.309 24.416 1.00 34.50 90 PRO A N 1
ATOM 693 C CA . PRO A 1 90 ? 26.077 20.960 23.630 1.00 34.50 90 PRO A CA 1
ATOM 694 C C . PRO A 1 90 ? 27.474 20.600 24.154 1.00 34.50 90 PRO A C 1
ATOM 696 O O . PRO A 1 90 ? 27.879 21.054 25.223 1.00 34.50 90 PRO A O 1
ATOM 699 N N . GLY A 1 91 ? 28.229 19.816 23.382 1.00 36.22 91 GLY A N 1
ATOM 700 C CA . GLY A 1 91 ? 29.657 19.610 23.617 1.00 36.22 91 GLY A CA 1
ATOM 701 C C . GLY A 1 91 ? 30.220 18.369 22.929 1.00 36.22 91 GLY A C 1
ATOM 702 O O . GLY A 1 91 ? 30.079 17.274 23.455 1.00 36.22 91 GLY A O 1
ATOM 703 N N . LEU A 1 92 ? 30.932 18.596 21.817 1.00 38.56 92 LEU A N 1
ATOM 704 C CA . LEU A 1 92 ? 31.769 17.656 21.052 1.00 38.56 92 LEU A CA 1
ATOM 705 C C . LEU A 1 92 ? 31.037 16.743 20.044 1.00 38.56 92 LEU A C 1
ATOM 707 O O . LEU A 1 92 ? 30.764 15.582 20.326 1.00 38.56 92 LEU A O 1
ATOM 711 N N . SER A 1 93 ? 30.831 17.241 18.818 1.00 32.16 93 SER A N 1
ATOM 712 C CA . SER A 1 93 ? 30.410 16.416 17.676 1.00 32.16 93 SER A CA 1
ATOM 713 C C . SER A 1 93 ? 31.403 16.549 16.525 1.00 32.16 93 SER A C 1
ATOM 715 O O . SER A 1 93 ? 31.536 17.602 15.902 1.00 32.16 93 SER A O 1
ATOM 717 N N . THR A 1 94 ? 32.115 15.456 16.267 1.00 28.22 94 THR A N 1
ATOM 718 C CA . THR A 1 94 ? 32.815 15.169 15.016 1.00 28.22 94 THR A CA 1
ATOM 719 C C . THR A 1 94 ? 31.825 15.169 13.853 1.00 28.22 94 THR A C 1
ATOM 721 O O . THR A 1 94 ? 30.707 14.674 13.973 1.00 28.22 94 THR A O 1
ATOM 724 N N . ALA A 1 95 ? 32.241 15.736 12.726 1.00 35.03 95 ALA A N 1
ATOM 725 C CA . ALA A 1 95 ? 31.454 15.846 11.507 1.00 35.03 95 ALA A CA 1
ATOM 726 C C . ALA A 1 95 ? 31.243 14.476 10.829 1.00 35.03 95 ALA A C 1
ATOM 728 O O . ALA A 1 95 ? 32.005 14.094 9.949 1.00 35.03 95 ALA A O 1
ATOM 729 N N . SER A 1 96 ? 30.207 13.745 11.231 1.00 35.06 96 SER A N 1
ATOM 730 C CA . SER A 1 96 ? 29.553 12.694 10.442 1.00 35.06 96 SER A CA 1
ATOM 731 C C . SER A 1 96 ? 28.260 12.318 11.158 1.00 35.06 96 SER A C 1
ATOM 733 O O . SER A 1 96 ? 28.340 11.737 12.228 1.00 35.06 96 SER A O 1
ATOM 735 N N . ASP A 1 97 ? 27.107 12.724 10.630 1.00 31.06 97 ASP A N 1
ATOM 736 C CA . ASP A 1 97 ? 25.811 12.045 10.808 1.00 31.06 97 ASP A CA 1
ATOM 737 C C . ASP A 1 97 ? 24.705 12.944 10.250 1.00 31.06 97 ASP A C 1
ATOM 739 O O . ASP A 1 97 ? 23.933 13.581 10.962 1.00 31.06 97 ASP A O 1
ATOM 743 N N . SER A 1 98 ? 24.609 12.990 8.924 1.00 31.53 98 SER A N 1
ATOM 744 C CA . SER A 1 98 ? 23.362 13.345 8.247 1.00 31.53 98 SER A CA 1
ATOM 745 C C . SER A 1 98 ? 22.553 12.065 8.011 1.00 31.53 98 SER A C 1
ATOM 747 O O . SER A 1 98 ? 22.286 11.694 6.868 1.00 31.53 98 SER A O 1
ATOM 749 N N . ILE A 1 99 ? 22.219 11.342 9.086 1.00 37.66 99 ILE A N 1
ATOM 750 C CA . ILE A 1 99 ? 21.335 10.174 9.020 1.00 37.66 99 ILE A CA 1
ATOM 751 C C . ILE A 1 99 ? 19.918 10.707 8.814 1.00 37.66 99 ILE A C 1
ATOM 753 O O . ILE A 1 99 ? 19.304 11.252 9.732 1.00 37.66 99 ILE A O 1
ATOM 757 N N . GLN A 1 100 ? 19.410 10.590 7.586 1.00 44.88 100 GLN A N 1
ATOM 758 C CA . GLN A 1 100 ? 17.988 10.786 7.345 1.00 44.88 100 GLN A CA 1
ATOM 759 C C . GLN A 1 100 ? 17.194 9.717 8.121 1.00 44.88 100 GLN A C 1
ATOM 761 O O . GLN A 1 100 ? 17.628 8.568 8.227 1.00 44.88 100 GLN A O 1
ATOM 766 N N . PRO A 1 101 ? 16.042 10.094 8.682 1.00 50.19 101 PRO A N 1
ATOM 767 C CA . PRO A 1 101 ? 15.289 9.280 9.624 1.00 50.19 101 PRO A CA 1
ATOM 768 C C . PRO A 1 101 ? 14.669 8.071 8.920 1.00 50.19 101 PRO A C 1
ATOM 770 O O . PRO A 1 101 ? 13.718 8.181 8.149 1.00 50.19 101 PRO A O 1
ATOM 773 N N . MET A 1 102 ? 15.239 6.898 9.177 1.00 58.88 102 MET A N 1
ATOM 774 C CA . MET A 1 102 ? 14.717 5.627 8.690 1.00 58.88 102 MET A CA 1
ATOM 775 C C . MET A 1 102 ? 13.568 5.169 9.599 1.00 58.88 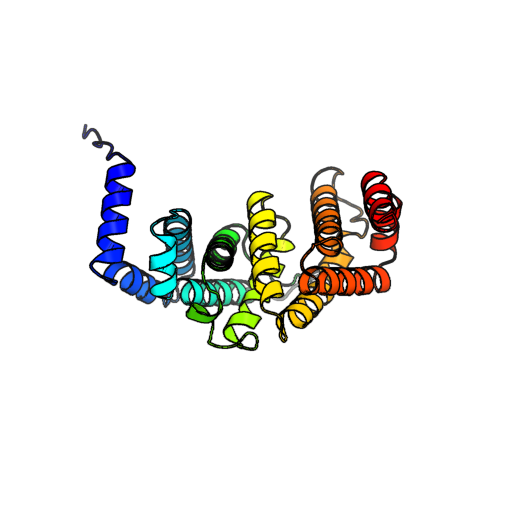102 MET A C 1
ATOM 777 O O . MET A 1 102 ? 13.626 5.323 10.823 1.00 58.88 102 MET A O 1
ATOM 781 N N . LEU A 1 103 ? 12.499 4.644 8.998 1.00 69.38 103 LEU A N 1
ATOM 782 C CA . LEU A 1 103 ? 11.375 4.066 9.732 1.00 69.38 103 LEU A CA 1
ATOM 783 C C . LEU A 1 103 ? 11.875 2.886 10.589 1.00 69.38 103 LEU A C 1
ATOM 785 O O . LEU A 1 103 ? 12.756 2.146 10.162 1.00 69.38 103 LEU A O 1
ATOM 789 N N . ASP A 1 104 ? 11.340 2.713 11.798 1.00 74.12 104 ASP A N 1
ATOM 790 C CA . ASP A 1 104 ? 11.701 1.581 12.660 1.00 74.12 104 ASP A CA 1
ATOM 791 C C . ASP A 1 104 ? 11.359 0.257 11.938 1.00 74.12 104 ASP A C 1
ATOM 793 O O . ASP A 1 104 ? 10.257 0.148 11.389 1.00 74.12 104 ASP A O 1
ATOM 797 N N . PRO A 1 105 ? 12.237 -0.767 11.945 1.00 74.56 105 PRO A N 1
ATOM 798 C CA . PRO A 1 105 ? 11.931 -2.089 11.393 1.00 74.56 105 PRO A CA 1
ATOM 799 C C . PRO A 1 105 ? 10.584 -2.662 11.864 1.00 74.56 105 PRO A C 1
ATOM 801 O O . PRO A 1 105 ? 9.907 -3.381 11.129 1.00 74.56 105 PRO A O 1
ATOM 804 N N . SER A 1 106 ? 10.166 -2.310 13.082 1.00 76.50 106 SER A N 1
ATOM 805 C CA . SER A 1 106 ? 8.887 -2.719 13.671 1.00 76.50 106 SER A CA 1
ATOM 806 C C . SER A 1 106 ? 7.672 -2.178 12.907 1.00 76.50 106 SER A C 1
ATOM 808 O O . SER A 1 106 ? 6.620 -2.822 12.886 1.00 76.50 106 SER A O 1
ATOM 810 N N . ASP A 1 107 ? 7.823 -1.026 12.254 1.00 83.88 107 ASP A N 1
ATOM 811 C CA . ASP A 1 107 ? 6.755 -0.276 11.591 1.00 83.88 107 ASP A CA 1
ATOM 812 C C . ASP A 1 107 ? 6.595 -0.649 10.105 1.00 83.88 107 ASP A C 1
ATOM 814 O O . ASP A 1 107 ? 5.611 -0.244 9.479 1.00 83.88 107 ASP A O 1
ATOM 818 N N . LEU A 1 108 ? 7.508 -1.459 9.552 1.00 86.94 108 LEU A N 1
ATOM 819 C CA . LEU A 1 108 ? 7.464 -1.950 8.164 1.00 86.94 108 LEU A CA 1
ATOM 820 C C . LEU A 1 108 ? 6.195 -2.759 7.863 1.00 86.94 108 LEU A C 1
ATOM 822 O O . LEU A 1 108 ? 5.639 -2.661 6.772 1.00 86.94 108 LEU A O 1
ATOM 826 N N . HIS A 1 109 ? 5.689 -3.481 8.863 1.00 89.94 109 HIS A N 1
ATOM 827 C CA . HIS A 1 109 ? 4.438 -4.244 8.820 1.00 89.94 109 HIS A CA 1
ATOM 828 C C . HIS A 1 109 ? 3.225 -3.390 8.414 1.00 89.94 109 HIS A C 1
ATOM 830 O O . HIS A 1 109 ? 2.304 -3.879 7.767 1.00 89.94 109 HIS A O 1
ATOM 836 N N . ASN A 1 110 ? 3.234 -2.090 8.730 1.00 91.19 110 ASN A N 1
ATOM 837 C CA . ASN A 1 110 ? 2.162 -1.178 8.321 1.00 91.19 110 ASN A CA 1
ATOM 838 C C . ASN A 1 110 ? 2.163 -0.949 6.809 1.00 91.19 110 ASN A C 1
ATOM 840 O O . ASN A 1 110 ? 1.106 -0.854 6.186 1.00 91.19 110 ASN A O 1
ATOM 844 N N . ILE A 1 111 ? 3.359 -0.844 6.225 1.00 91.38 111 ILE A N 1
ATOM 845 C CA . ILE A 1 111 ? 3.528 -0.681 4.783 1.00 91.38 111 ILE A CA 1
ATOM 846 C C . ILE A 1 111 ? 3.215 -2.004 4.075 1.00 91.38 111 ILE A C 1
ATOM 848 O O . ILE A 1 111 ? 2.607 -1.988 3.010 1.00 91.38 111 ILE A O 1
ATOM 852 N N . GLN A 1 112 ? 3.547 -3.140 4.692 1.00 92.06 112 GLN A N 1
ATOM 853 C CA . GLN A 1 112 ? 3.167 -4.462 4.195 1.00 92.06 112 GLN A CA 1
ATOM 854 C C . GLN A 1 112 ? 1.639 -4.617 4.106 1.00 92.06 112 GLN A C 1
ATOM 856 O O . GLN A 1 112 ? 1.111 -4.917 3.039 1.00 92.06 112 GLN A O 1
ATOM 861 N N . ALA A 1 113 ? 0.915 -4.279 5.181 1.00 92.81 113 ALA A N 1
ATOM 862 C CA . ALA A 1 113 ? -0.550 -4.293 5.188 1.00 92.81 113 ALA A CA 1
ATOM 863 C C . ALA A 1 113 ? -1.145 -3.385 4.096 1.00 92.81 113 ALA A C 1
ATOM 865 O O . ALA A 1 113 ? -2.161 -3.707 3.478 1.00 92.81 113 ALA A O 1
ATOM 866 N N . LEU A 1 114 ? -0.508 -2.238 3.837 1.00 93.00 114 LEU A N 1
ATOM 867 C CA . LEU A 1 114 ? -0.907 -1.352 2.749 1.00 93.00 114 LEU A CA 1
ATOM 868 C C . LEU A 1 114 ? -0.682 -2.017 1.383 1.00 93.00 114 LEU A C 1
ATOM 870 O O . LEU A 1 114 ? -1.586 -1.974 0.551 1.00 93.00 114 LEU A O 1
ATOM 874 N N . ALA A 1 115 ? 0.475 -2.649 1.161 1.00 92.00 115 ALA A N 1
ATOM 875 C CA . ALA A 1 115 ? 0.777 -3.369 -0.075 1.00 92.00 115 ALA A CA 1
ATOM 876 C C . ALA A 1 115 ? -0.275 -4.453 -0.358 1.00 92.00 115 ALA A C 1
ATOM 878 O O . ALA A 1 115 ? -0.844 -4.488 -1.446 1.00 92.00 115 ALA A O 1
ATOM 879 N N . GLU A 1 116 ? -0.646 -5.255 0.639 1.00 91.94 116 GLU A N 1
ATOM 880 C CA . GLU A 1 116 ? -1.665 -6.300 0.487 1.00 91.94 116 GLU A CA 1
ATOM 881 C C . GLU A 1 116 ? -3.053 -5.779 0.072 1.00 91.94 116 GLU A C 1
ATOM 883 O O . GLU A 1 116 ? -3.758 -6.430 -0.717 1.00 91.94 116 GLU A O 1
ATOM 888 N N . ILE A 1 117 ? -3.450 -4.598 0.563 1.00 91.50 117 ILE A N 1
ATOM 889 C CA . ILE A 1 117 ? -4.680 -3.921 0.127 1.00 91.50 117 ILE A CA 1
ATOM 890 C C . ILE A 1 117 ? -4.561 -3.495 -1.341 1.00 91.50 117 ILE A C 1
ATOM 892 O O . ILE A 1 117 ? -5.490 -3.725 -2.120 1.00 91.50 117 ILE A O 1
ATOM 896 N N . LEU A 1 118 ? -3.430 -2.899 -1.725 1.00 90.31 118 LEU A N 1
ATOM 897 C CA . LEU A 1 118 ? -3.182 -2.419 -3.089 1.00 90.31 118 LEU A CA 1
ATOM 898 C C . LEU A 1 118 ? -3.116 -3.568 -4.114 1.00 90.31 118 LEU A C 1
ATOM 900 O O . LEU A 1 118 ? -3.475 -3.381 -5.275 1.00 90.31 118 LEU A O 1
ATOM 904 N N . ILE A 1 119 ? -2.721 -4.770 -3.685 1.00 88.94 119 ILE A N 1
ATOM 905 C CA . ILE A 1 119 ? -2.667 -5.960 -4.546 1.00 88.94 119 ILE A CA 1
ATOM 906 C C . ILE A 1 119 ? -4.066 -6.468 -4.924 1.00 88.94 119 ILE A C 1
ATOM 908 O O . ILE A 1 119 ? -4.299 -6.933 -6.035 1.00 88.94 119 ILE A O 1
ATOM 912 N N . THR A 1 120 ? -5.010 -6.427 -3.989 1.00 87.75 120 THR A N 1
ATOM 913 C CA . THR A 1 120 ? -6.224 -7.266 -4.056 1.00 87.75 120 THR A CA 1
ATOM 914 C C . THR A 1 120 ? -7.515 -6.498 -4.280 1.00 87.75 120 THR A C 1
ATOM 916 O O . THR A 1 120 ? -8.578 -7.102 -4.432 1.00 87.75 120 THR A O 1
ATOM 919 N N . THR A 1 121 ? -7.460 -5.168 -4.269 1.00 83.56 121 THR A N 1
ATOM 920 C CA . THR A 1 121 ? -8.658 -4.332 -4.317 1.00 83.56 121 THR A CA 1
ATOM 921 C C . THR A 1 121 ? -8.598 -3.312 -5.441 1.00 83.56 121 THR A C 1
ATOM 923 O O . THR A 1 121 ? -7.528 -2.899 -5.877 1.00 83.56 121 THR A O 1
ATOM 926 N N . ASN A 1 122 ? -9.771 -2.890 -5.927 1.00 86.94 122 ASN A N 1
ATOM 927 C CA . ASN A 1 122 ? -9.838 -1.842 -6.938 1.00 86.94 122 ASN A CA 1
ATOM 928 C C . ASN A 1 122 ? -9.409 -0.502 -6.324 1.00 86.94 122 ASN A C 1
ATOM 930 O O . ASN A 1 122 ? -10.161 0.142 -5.592 1.00 86.94 122 ASN A O 1
ATOM 934 N N . LEU A 1 123 ? -8.196 -0.092 -6.669 1.00 88.06 123 LEU A N 1
ATOM 935 C CA . LEU A 1 123 ? -7.505 1.091 -6.173 1.00 88.06 123 LEU A CA 1
ATOM 936 C C . LEU A 1 123 ? -8.326 2.379 -6.308 1.00 88.06 123 LEU A C 1
ATOM 938 O O . LEU A 1 123 ? -8.364 3.182 -5.373 1.00 88.06 123 LEU A O 1
ATOM 942 N N . LEU A 1 124 ? -9.040 2.550 -7.425 1.00 87.44 124 LEU A N 1
ATOM 943 C CA . LEU A 1 124 ? -9.823 3.758 -7.691 1.00 87.44 124 LEU A CA 1
ATOM 944 C C . LEU A 1 124 ? -11.056 3.871 -6.779 1.00 87.44 124 LEU A C 1
ATOM 946 O O . LEU A 1 124 ? -11.523 4.962 -6.449 1.00 87.44 124 LEU A O 1
ATOM 950 N N . LEU A 1 125 ? -11.572 2.740 -6.296 1.00 86.75 125 LEU A N 1
ATOM 951 C CA . LEU A 1 125 ? -12.687 2.731 -5.348 1.00 86.75 125 LEU A CA 1
ATOM 952 C C . LEU A 1 125 ? -12.264 3.248 -3.959 1.00 86.75 125 LEU A C 1
ATOM 954 O O . LEU A 1 125 ? -13.067 3.832 -3.233 1.00 86.75 125 LEU A O 1
ATOM 958 N N . ILE A 1 126 ? -11.010 3.013 -3.568 1.00 84.00 126 ILE A N 1
ATOM 959 C CA . ILE A 1 126 ? -10.543 3.207 -2.185 1.00 84.00 126 ILE A CA 1
ATOM 960 C C . ILE A 1 126 ? -9.686 4.464 -2.041 1.00 84.00 126 ILE A C 1
ATOM 962 O O . ILE A 1 126 ? -9.798 5.184 -1.043 1.00 84.00 126 ILE A O 1
ATOM 966 N N . PHE A 1 127 ? -8.841 4.748 -3.028 1.00 84.69 127 PHE A N 1
ATOM 967 C CA . PHE A 1 127 ? -7.843 5.817 -2.974 1.00 84.69 127 PHE A CA 1
ATOM 968 C C . PHE A 1 127 ? -8.162 6.995 -3.910 1.00 84.69 127 PHE A C 1
ATOM 970 O O . PHE A 1 127 ? -7.430 7.983 -3.923 1.00 84.69 127 PHE A O 1
ATOM 977 N N . GLY A 1 128 ? -9.293 6.957 -4.617 1.00 84.19 128 GLY A N 1
ATOM 978 C CA . GLY A 1 128 ? -9.855 8.102 -5.337 1.00 84.19 128 GLY A CA 1
ATOM 979 C C . GLY A 1 128 ? -10.246 7.776 -6.778 1.00 84.19 128 GLY A C 1
ATOM 980 O O . GLY A 1 128 ? -9.702 6.851 -7.365 1.00 84.19 128 GLY A O 1
ATOM 981 N N . PRO A 1 129 ? -11.168 8.547 -7.375 1.00 85.56 129 PRO A N 1
ATOM 982 C CA . PRO A 1 129 ? -11.850 8.167 -8.614 1.00 85.56 129 PRO A CA 1
ATOM 983 C C . PRO A 1 129 ? -10.964 8.199 -9.870 1.00 85.56 129 PRO A C 1
ATOM 985 O O . PRO A 1 129 ? -11.404 7.745 -10.922 1.00 85.56 129 PRO A O 1
ATOM 988 N N . SER A 1 130 ? -9.753 8.753 -9.786 1.00 87.19 130 SER A N 1
ATOM 989 C CA . SER A 1 130 ? -8.828 8.911 -10.908 1.00 87.19 130 SER A CA 1
ATOM 990 C C . SER A 1 130 ? -7.411 8.444 -10.547 1.00 87.19 130 SER A C 1
ATOM 992 O O . SER A 1 130 ? -7.026 8.512 -9.374 1.00 87.19 130 SER A O 1
ATOM 994 N N . PRO A 1 131 ? -6.615 8.006 -11.543 1.00 82.25 131 PRO A N 1
ATOM 995 C CA . PRO A 1 131 ? -5.217 7.609 -11.339 1.00 82.25 131 PRO A CA 1
ATOM 996 C C . PRO A 1 131 ? -4.338 8.763 -10.827 1.00 82.25 131 PRO A C 1
ATOM 998 O O . PRO A 1 131 ? -3.384 8.533 -10.094 1.00 82.25 131 PRO A O 1
ATOM 1001 N N . ASP A 1 132 ? -4.713 10.011 -11.114 1.00 84.38 132 ASP A N 1
ATOM 1002 C CA . ASP A 1 132 ? -4.005 11.209 -10.640 1.00 84.38 132 ASP A CA 1
ATOM 1003 C C . ASP A 1 132 ? -4.474 11.684 -9.252 1.00 84.38 132 ASP A C 1
ATOM 1005 O O . ASP A 1 132 ? -4.186 12.806 -8.828 1.00 84.38 132 ASP A O 1
ATOM 1009 N N . SER A 1 133 ? -5.234 10.855 -8.526 1.00 88.94 133 SER A N 1
ATOM 1010 C CA . SER A 1 133 ? -5.644 11.168 -7.159 1.00 88.94 133 SER A CA 1
ATOM 1011 C C . SER A 1 133 ? -4.408 11.355 -6.266 1.00 88.94 133 SER A C 1
ATOM 1013 O O . SER A 1 133 ? -3.574 10.449 -6.170 1.00 88.94 133 SER A O 1
ATOM 1015 N N . PRO A 1 134 ? -4.297 12.471 -5.520 1.00 86.25 134 PRO A N 1
ATOM 1016 C CA . PRO A 1 134 ? -3.136 12.732 -4.668 1.00 86.25 134 PRO A CA 1
ATOM 1017 C C . PRO A 1 134 ? -2.989 11.688 -3.555 1.00 86.25 134 PRO A C 1
ATOM 1019 O O . PRO A 1 134 ? -1.881 11.396 -3.113 1.00 86.25 134 PRO A O 1
ATOM 1022 N N . ILE A 1 135 ? -4.101 11.089 -3.114 1.00 87.12 135 ILE A N 1
ATOM 1023 C CA . ILE A 1 135 ? -4.085 10.016 -2.116 1.00 87.12 135 ILE A CA 1
ATOM 1024 C C . ILE A 1 135 ? -3.410 8.774 -2.705 1.00 87.12 135 ILE A C 1
ATOM 1026 O O . ILE A 1 135 ? -2.590 8.160 -2.026 1.00 87.12 135 ILE A O 1
ATOM 1030 N N . LEU A 1 136 ? -3.714 8.429 -3.958 1.00 88.44 136 LEU A N 1
ATOM 1031 C CA . LEU A 1 136 ? -3.128 7.280 -4.641 1.00 88.44 136 LEU A CA 1
ATOM 1032 C C . LEU A 1 136 ? -1.628 7.495 -4.884 1.00 88.44 136 LEU A C 1
ATOM 1034 O O . LEU A 1 136 ? -0.829 6.646 -4.498 1.00 88.44 136 LEU A O 1
ATOM 1038 N N . LEU A 1 137 ? -1.234 8.669 -5.385 1.00 87.62 137 LEU A N 1
ATOM 1039 C CA . LEU A 1 137 ? 0.180 9.034 -5.551 1.00 87.62 137 LEU A CA 1
ATOM 1040 C C . LEU A 1 137 ? 0.945 9.007 -4.220 1.00 87.62 137 LEU A C 1
ATOM 1042 O O . LEU A 1 137 ? 2.066 8.509 -4.152 1.00 87.62 137 LEU A O 1
ATOM 1046 N N . SER A 1 138 ? 0.318 9.445 -3.122 1.00 87.75 138 SER A N 1
ATOM 1047 C CA . SER A 1 138 ? 0.960 9.420 -1.803 1.00 87.75 138 SER A CA 1
ATOM 1048 C C . SER A 1 138 ? 1.292 8.010 -1.297 1.00 87.75 138 SER A C 1
ATOM 1050 O O . SER A 1 138 ? 2.159 7.882 -0.433 1.00 87.75 138 SER A O 1
ATOM 1052 N N . THR A 1 139 ? 0.662 6.953 -1.837 1.00 89.50 139 THR A N 1
ATOM 1053 C CA . THR A 1 139 ? 0.965 5.550 -1.477 1.00 89.50 139 THR A CA 1
ATOM 1054 C C . THR A 1 139 ? 2.328 5.078 -1.983 1.00 89.50 139 THR A C 1
ATOM 1056 O O . THR A 1 139 ? 2.922 4.181 -1.385 1.00 89.50 139 THR A O 1
ATOM 1059 N N . ILE A 1 140 ? 2.864 5.721 -3.025 1.00 87.00 140 ILE A N 1
ATOM 1060 C CA . ILE A 1 140 ? 4.128 5.342 -3.665 1.00 87.00 140 ILE A CA 1
ATOM 1061 C C . ILE A 1 140 ? 5.291 5.470 -2.680 1.00 87.00 140 ILE A C 1
ATOM 1063 O O . ILE A 1 140 ? 6.107 4.561 -2.567 1.00 87.00 140 ILE A O 1
ATOM 1067 N N . LYS A 1 141 ? 5.347 6.561 -1.909 1.00 85.38 141 LYS A N 1
ATOM 1068 C CA . LYS A 1 141 ? 6.465 6.840 -0.998 1.00 85.38 141 LYS A CA 1
ATOM 1069 C C . LYS A 1 141 ? 6.618 5.817 0.143 1.00 85.38 141 LYS A C 1
ATOM 1071 O O . LYS A 1 141 ? 7.741 5.375 0.393 1.00 85.38 141 LYS A O 1
ATOM 1076 N N . PRO A 1 142 ? 5.548 5.397 0.844 1.00 88.25 142 PRO A N 1
ATOM 1077 C CA . PRO A 1 142 ? 5.606 4.249 1.744 1.00 88.25 142 PRO A CA 1
ATOM 1078 C C . PRO A 1 142 ? 6.143 2.985 1.071 1.00 88.25 142 PRO A C 1
ATOM 1080 O O . PRO A 1 142 ? 7.065 2.368 1.596 1.00 88.25 142 PRO A O 1
ATOM 1083 N N . LEU A 1 143 ? 5.616 2.623 -0.103 1.00 88.00 143 LEU A N 1
ATOM 1084 C CA . LEU A 1 143 ? 6.025 1.408 -0.809 1.00 88.00 143 LEU A CA 1
ATOM 1085 C C . LEU A 1 143 ? 7.498 1.443 -1.210 1.00 88.00 143 LEU A C 1
ATOM 1087 O O . LEU A 1 143 ? 8.219 0.485 -0.948 1.00 88.00 143 LEU A O 1
ATOM 1091 N N . THR A 1 144 ? 7.981 2.557 -1.764 1.00 80.81 144 THR A N 1
ATOM 1092 C CA . THR A 1 144 ? 9.404 2.708 -2.089 1.00 80.81 144 THR A CA 1
ATOM 1093 C C . THR A 1 144 ? 10.267 2.663 -0.834 1.00 80.81 144 THR A C 1
ATOM 1095 O O . THR A 1 144 ? 11.322 2.038 -0.865 1.00 80.81 144 THR A O 1
ATOM 1098 N N . THR A 1 145 ? 9.800 3.218 0.291 1.00 81.75 145 THR A N 1
ATOM 1099 C CA . THR A 1 145 ? 10.491 3.120 1.589 1.00 81.75 145 THR A CA 1
ATOM 1100 C C . THR A 1 145 ? 10.630 1.666 2.042 1.00 81.75 145 THR A C 1
ATOM 1102 O O . THR A 1 145 ? 11.725 1.251 2.412 1.00 81.75 145 THR A O 1
ATOM 1105 N N . LEU A 1 146 ? 9.562 0.863 1.979 1.00 83.38 146 LEU A N 1
ATOM 1106 C CA . LEU A 1 146 ? 9.639 -0.564 2.316 1.00 83.38 146 LEU A CA 1
ATOM 1107 C C . LEU A 1 146 ? 10.501 -1.334 1.306 1.00 83.38 146 LEU A C 1
ATOM 1109 O O . LEU A 1 146 ? 11.272 -2.200 1.708 1.00 83.38 146 LEU A O 1
ATOM 1113 N N . PHE A 1 147 ? 10.443 -0.992 0.019 1.00 79.94 147 PHE A N 1
ATOM 1114 C CA . PHE A 1 147 ? 11.259 -1.640 -1.007 1.00 79.94 147 PHE A CA 1
ATOM 1115 C C . PHE A 1 147 ? 12.763 -1.501 -0.730 1.00 79.94 147 PHE A C 1
ATOM 1117 O O . PHE A 1 147 ? 13.504 -2.478 -0.828 1.00 79.94 147 PHE A O 1
ATOM 1124 N N . ILE A 1 148 ? 13.218 -0.306 -0.343 1.00 74.31 148 ILE A N 1
ATOM 1125 C CA . ILE A 1 148 ? 14.645 0.006 -0.145 1.00 74.31 148 ILE A CA 1
ATOM 1126 C C . ILE A 1 148 ? 15.163 -0.314 1.261 1.00 74.31 148 ILE A C 1
ATOM 1128 O O . ILE A 1 148 ? 16.378 -0.362 1.463 1.00 74.31 148 ILE A O 1
ATOM 1132 N N . HIS A 1 149 ? 14.276 -0.483 2.246 1.00 74.88 149 HIS A N 1
ATOM 1133 C CA . HIS A 1 149 ? 14.683 -0.553 3.643 1.00 74.88 149 HIS A CA 1
ATOM 1134 C C . HIS A 1 149 ? 15.547 -1.805 3.914 1.00 74.88 149 HIS A C 1
ATOM 1136 O O . HIS A 1 149 ? 15.203 -2.915 3.500 1.00 74.88 149 HIS A O 1
ATOM 1142 N N . PRO A 1 150 ? 16.697 -1.677 4.606 1.00 67.88 150 PRO A N 1
ATOM 1143 C CA . PRO A 1 150 ? 17.662 -2.772 4.733 1.00 67.88 150 PRO A CA 1
ATOM 1144 C C . PRO A 1 150 ? 17.129 -3.960 5.540 1.00 67.88 150 PRO A C 1
ATOM 1146 O O . PRO A 1 150 ? 17.577 -5.080 5.325 1.00 67.88 150 PRO A O 1
ATOM 1149 N N . SER A 1 151 ? 16.170 -3.733 6.441 1.00 76.94 151 SER A N 1
ATOM 1150 C CA . SER A 1 151 ? 15.523 -4.792 7.232 1.00 76.94 151 SER A CA 1
ATOM 1151 C C . SER A 1 151 ? 14.268 -5.378 6.581 1.00 76.94 151 SER A C 1
ATOM 1153 O O . SER A 1 151 ? 13.585 -6.167 7.228 1.00 76.94 151 SER A O 1
ATOM 1155 N N . SER A 1 152 ? 13.933 -4.985 5.349 1.00 78.75 152 SER A N 1
ATOM 1156 C CA . SER A 1 152 ? 12.770 -5.544 4.658 1.00 78.75 152 SER A CA 1
ATOM 1157 C C . SER A 1 152 ? 12.978 -7.009 4.334 1.00 78.75 152 SER A C 1
ATOM 1159 O O . SER A 1 152 ? 14.038 -7.412 3.846 1.00 78.75 152 SER A O 1
ATOM 1161 N N . THR A 1 153 ? 11.948 -7.807 4.585 1.00 80.75 153 THR A N 1
ATOM 1162 C CA . THR A 1 153 ? 11.973 -9.231 4.262 1.00 80.75 153 THR A CA 1
ATOM 1163 C C . THR A 1 153 ? 11.784 -9.455 2.761 1.00 80.75 153 THR A C 1
ATOM 1165 O O . THR A 1 153 ? 11.325 -8.576 2.021 1.00 80.75 153 THR A O 1
ATOM 1168 N N . LEU A 1 154 ? 12.122 -10.660 2.293 1.00 74.12 154 LEU A N 1
ATOM 1169 C CA . LEU A 1 154 ? 11.869 -11.052 0.906 1.00 74.12 154 LEU A CA 1
ATOM 1170 C C . LEU A 1 154 ? 10.369 -11.002 0.577 1.00 74.12 154 LEU A C 1
ATOM 1172 O O . LEU A 1 154 ? 10.003 -10.510 -0.484 1.00 74.12 154 LEU A O 1
ATOM 1176 N N . LEU A 1 155 ? 9.517 -11.446 1.509 1.00 81.75 155 LEU A N 1
ATOM 1177 C CA . LEU A 1 155 ? 8.061 -11.398 1.366 1.00 81.75 155 LEU A CA 1
ATOM 1178 C C . LEU A 1 155 ? 7.564 -9.957 1.197 1.00 81.75 155 LEU A C 1
ATOM 1180 O O . LEU A 1 155 ? 6.903 -9.655 0.211 1.00 81.75 155 LEU A O 1
ATOM 1184 N N . GLN A 1 156 ? 7.978 -9.054 2.092 1.00 83.69 156 GLN A N 1
ATOM 1185 C CA . GLN A 1 156 ? 7.632 -7.630 2.014 1.00 83.69 156 GLN A CA 1
ATOM 1186 C C . GLN A 1 156 ? 8.068 -7.010 0.689 1.00 83.69 156 GLN A C 1
ATOM 1188 O O . GLN A 1 156 ? 7.340 -6.224 0.090 1.00 83.69 156 GLN A O 1
ATOM 1193 N N . THR A 1 157 ? 9.256 -7.381 0.215 1.00 77.50 157 THR A N 1
ATOM 1194 C CA . THR A 1 157 ? 9.775 -6.904 -1.068 1.00 77.50 157 THR A CA 1
ATOM 1195 C C . THR A 1 157 ? 8.919 -7.414 -2.229 1.00 77.50 157 THR A C 1
ATOM 1197 O O . THR A 1 157 ? 8.571 -6.635 -3.110 1.00 77.50 157 THR A O 1
ATOM 1200 N N . PHE A 1 158 ? 8.537 -8.694 -2.218 1.00 79.50 158 PHE A N 1
ATOM 1201 C CA . PHE A 1 158 ? 7.683 -9.299 -3.241 1.00 79.50 158 PHE A CA 1
ATOM 1202 C C . PHE A 1 158 ? 6.285 -8.667 -3.285 1.00 79.50 158 PHE A C 1
ATOM 1204 O O . PHE A 1 158 ? 5.810 -8.290 -4.354 1.00 79.50 158 PHE A O 1
ATOM 1211 N N . GLU A 1 159 ? 5.652 -8.475 -2.130 1.00 83.56 159 GLU A N 1
ATOM 1212 C CA . GLU A 1 159 ? 4.323 -7.861 -2.031 1.00 83.56 159 GLU A CA 1
ATOM 1213 C C . GLU A 1 159 ? 4.337 -6.398 -2.480 1.00 83.56 159 GLU A C 1
ATOM 1215 O O . GLU A 1 159 ? 3.468 -5.970 -3.239 1.00 83.56 159 GLU A O 1
ATOM 1220 N N . VAL A 1 160 ? 5.358 -5.632 -2.084 1.00 86.06 160 VAL A N 1
ATOM 1221 C CA . VAL A 1 160 ? 5.526 -4.251 -2.553 1.00 86.06 160 VAL A CA 1
ATOM 1222 C C . VAL A 1 160 ? 5.642 -4.188 -4.069 1.00 86.06 160 VAL A C 1
ATOM 1224 O O . VAL A 1 160 ? 5.071 -3.287 -4.674 1.00 86.06 160 VAL A O 1
ATOM 1227 N N . LEU A 1 161 ? 6.338 -5.133 -4.698 1.00 77.00 161 LEU A N 1
ATOM 1228 C CA . LEU A 1 161 ? 6.466 -5.141 -6.153 1.00 77.00 161 LEU A CA 1
ATOM 1229 C C . LEU A 1 161 ? 5.133 -5.369 -6.839 1.00 77.00 161 LEU A C 1
ATOM 1231 O O . LEU A 1 161 ? 4.790 -4.596 -7.724 1.00 77.00 161 LEU A O 1
ATOM 1235 N N . ILE A 1 162 ? 4.362 -6.363 -6.399 1.00 81.19 162 ILE A N 1
ATOM 1236 C CA . ILE A 1 162 ? 3.033 -6.620 -6.968 1.00 81.19 162 ILE A CA 1
ATOM 1237 C C . ILE A 1 162 ? 2.113 -5.411 -6.739 1.00 81.19 162 ILE A C 1
ATOM 1239 O O . ILE A 1 162 ? 1.354 -5.014 -7.623 1.00 81.19 162 ILE A O 1
ATOM 1243 N N . ALA A 1 163 ? 2.200 -4.776 -5.568 1.00 88.69 163 ALA A N 1
ATOM 1244 C CA . ALA A 1 163 ? 1.456 -3.551 -5.292 1.00 88.69 163 ALA A CA 1
ATOM 1245 C C . ALA A 1 163 ? 1.861 -2.406 -6.239 1.00 88.69 163 ALA A C 1
ATOM 1247 O O . ALA A 1 163 ? 0.996 -1.694 -6.752 1.00 88.69 163 ALA A O 1
ATOM 1248 N N . LEU A 1 164 ? 3.161 -2.236 -6.499 1.00 84.69 164 LEU A N 1
ATOM 1249 C CA . LEU A 1 164 ? 3.686 -1.217 -7.408 1.00 84.69 164 LEU A CA 1
ATOM 1250 C C . LEU A 1 164 ? 3.308 -1.486 -8.868 1.00 84.69 164 LEU A C 1
ATOM 1252 O O . LEU A 1 164 ? 2.950 -0.538 -9.565 1.00 84.69 164 LEU A O 1
ATOM 1256 N N . THR A 1 165 ? 3.326 -2.741 -9.327 1.00 77.50 165 THR A N 1
ATOM 1257 C CA . THR A 1 165 ? 2.865 -3.087 -10.681 1.00 77.50 165 THR A CA 1
ATOM 1258 C C . THR A 1 165 ? 1.377 -2.804 -10.837 1.00 77.50 165 THR A C 1
ATOM 1260 O O . THR A 1 165 ? 0.976 -2.169 -11.807 1.00 77.50 165 THR A O 1
ATOM 1263 N N . ASN A 1 166 ? 0.563 -3.150 -9.832 1.00 85.88 166 ASN A N 1
ATOM 1264 C CA . ASN A 1 166 ? -0.869 -2.843 -9.845 1.00 85.88 166 ASN A CA 1
ATOM 1265 C C . ASN A 1 166 ? -1.152 -1.336 -9.906 1.00 85.88 166 ASN A C 1
ATOM 1267 O O . ASN A 1 166 ? -2.094 -0.912 -10.573 1.00 85.88 166 ASN A O 1
ATOM 1271 N N . LEU A 1 167 ? -0.344 -0.526 -9.217 1.00 85.81 167 LEU A N 1
ATOM 1272 C CA . LEU A 1 167 ? -0.418 0.931 -9.294 1.00 85.81 167 LEU A CA 1
ATOM 1273 C C . LEU A 1 167 ? -0.025 1.439 -10.687 1.00 85.81 167 LEU A C 1
ATOM 1275 O O . LEU A 1 167 ? -0.742 2.262 -11.254 1.00 85.81 167 LEU A O 1
ATOM 1279 N N . CYS A 1 168 ? 1.080 0.947 -11.252 1.00 83.81 168 CYS A N 1
ATOM 1280 C CA . CYS A 1 168 ? 1.561 1.373 -12.569 1.00 83.81 168 CYS A CA 1
ATOM 1281 C C . CYS A 1 168 ? 0.571 1.039 -13.691 1.00 83.81 168 CYS A C 1
ATOM 1283 O O . CYS A 1 168 ? 0.384 1.864 -14.586 1.00 83.81 168 CYS A O 1
ATOM 1285 N N . SER A 1 169 ? -0.130 -0.096 -13.605 1.00 83.50 169 SER A N 1
ATOM 1286 C CA . SER A 1 169 ? -1.159 -0.483 -14.580 1.00 83.50 169 SER A CA 1
ATOM 1287 C C . SER A 1 169 ? -2.360 0.474 -14.636 1.00 83.50 169 SER A C 1
ATOM 1289 O O . SER A 1 169 ? -3.114 0.446 -15.606 1.00 83.50 169 SER A O 1
ATOM 1291 N N . LEU A 1 170 ? -2.552 1.353 -13.641 1.00 85.12 170 LEU A N 1
ATOM 1292 C CA . LEU A 1 170 ? -3.560 2.421 -13.720 1.00 85.12 170 LEU A CA 1
ATOM 1293 C C . LEU A 1 170 ? -3.127 3.601 -14.608 1.00 85.12 170 LEU A C 1
ATOM 1295 O O . LEU A 1 170 ? -3.982 4.380 -15.036 1.00 85.12 170 LEU A O 1
ATOM 1299 N N . GLY A 1 171 ? -1.825 3.751 -14.872 1.00 81.19 171 GLY A N 1
ATOM 1300 C CA . GLY A 1 171 ? -1.254 4.847 -15.653 1.00 81.19 171 GLY A CA 1
ATOM 1301 C C . GLY A 1 171 ? -1.307 6.213 -14.953 1.00 81.19 171 GLY A C 1
ATOM 1302 O O . GLY A 1 171 ? -1.184 6.321 -13.733 1.00 81.19 171 GLY A O 1
ATOM 1303 N N . GLY A 1 172 ? -1.460 7.279 -15.745 1.00 81.88 172 GLY A N 1
ATOM 1304 C CA . GLY A 1 172 ? -1.461 8.662 -15.255 1.00 81.88 172 GLY A CA 1
ATOM 1305 C C . GLY A 1 172 ? -0.081 9.115 -14.767 1.00 81.88 172 GLY A C 1
ATOM 1306 O O . GLY A 1 172 ? 0.944 8.742 -15.338 1.00 81.88 172 GLY A O 1
ATOM 1307 N N . GLY A 1 173 ? -0.046 9.923 -13.707 1.00 79.56 173 GLY A N 1
ATOM 1308 C CA . GLY A 1 173 ? 1.197 10.386 -13.075 1.00 79.56 173 GLY A CA 1
ATOM 1309 C C . GLY A 1 173 ? 1.930 9.342 -12.218 1.00 79.56 173 GLY A C 1
ATOM 1310 O O . GLY A 1 173 ? 3.044 9.613 -11.770 1.00 79.56 173 GLY A O 1
ATOM 1311 N N . ILE A 1 174 ? 1.342 8.161 -11.984 1.00 83.56 174 ILE A N 1
ATOM 1312 C CA . ILE A 1 174 ? 1.880 7.133 -11.073 1.00 83.56 174 ILE A CA 1
ATOM 1313 C C . ILE A 1 174 ? 3.266 6.621 -11.507 1.00 83.56 174 ILE A C 1
ATOM 1315 O O . ILE A 1 174 ? 4.170 6.630 -10.667 1.00 83.56 174 ILE A O 1
ATOM 1319 N N . PRO A 1 175 ? 3.493 6.216 -12.777 1.00 77.19 175 PRO A N 1
ATOM 1320 C CA . PRO A 1 175 ? 4.808 5.755 -13.231 1.00 77.19 175 PRO A CA 1
ATOM 1321 C C . PRO A 1 175 ? 5.907 6.805 -13.033 1.00 77.19 175 PRO A C 1
ATOM 1323 O O . PRO A 1 175 ? 6.992 6.505 -12.538 1.00 77.19 175 PRO A O 1
ATOM 1326 N N . THR A 1 176 ? 5.606 8.059 -13.376 1.00 72.75 176 THR A N 1
ATOM 1327 C CA . THR A 1 176 ? 6.536 9.186 -13.245 1.00 72.75 176 THR A CA 1
ATOM 1328 C C . THR A 1 176 ? 6.880 9.457 -11.783 1.00 72.75 176 THR A C 1
ATOM 1330 O O . THR A 1 176 ? 8.049 9.625 -11.445 1.00 72.75 176 THR A O 1
ATOM 1333 N N . GLU A 1 177 ? 5.883 9.452 -10.897 1.00 78.75 177 GLU A N 1
ATOM 1334 C CA . GLU A 1 177 ? 6.094 9.647 -9.460 1.00 78.75 177 GLU A CA 1
ATOM 1335 C C . GLU A 1 177 ? 6.921 8.502 -8.854 1.00 78.75 177 GLU A C 1
ATOM 1337 O O . GLU A 1 177 ? 7.815 8.748 -8.040 1.00 78.75 177 GLU A O 1
ATOM 1342 N N . LEU A 1 178 ? 6.693 7.255 -9.283 1.00 77.44 178 LEU A N 1
ATOM 1343 C CA . LEU A 1 178 ? 7.513 6.111 -8.879 1.00 77.44 178 LEU A CA 1
ATOM 1344 C C . LEU A 1 178 ? 8.980 6.306 -9.278 1.00 77.44 178 LEU A C 1
ATOM 1346 O O . LEU A 1 178 ? 9.860 6.148 -8.430 1.00 77.44 178 LEU A O 1
ATOM 1350 N N . ILE A 1 179 ? 9.243 6.706 -10.527 1.00 69.19 179 ILE A N 1
ATOM 1351 C CA . ILE A 1 179 ? 10.599 7.013 -11.004 1.00 69.19 179 ILE A CA 1
ATOM 1352 C C . ILE A 1 179 ? 11.239 8.098 -10.138 1.00 69.19 179 ILE A C 1
ATOM 1354 O O . ILE A 1 179 ? 12.350 7.904 -9.646 1.00 69.19 179 ILE A O 1
ATOM 1358 N N . CYS A 1 180 ? 10.540 9.215 -9.919 1.00 68.12 180 CYS A N 1
ATOM 1359 C CA . CYS A 1 180 ? 11.037 10.325 -9.107 1.00 68.12 180 CYS A CA 1
ATOM 1360 C C . CYS A 1 180 ? 11.380 9.886 -7.678 1.00 68.12 180 CYS A C 1
ATOM 1362 O O . CYS A 1 180 ? 12.404 10.305 -7.138 1.00 68.12 180 CYS A O 1
ATOM 1364 N N . ASN A 1 181 ? 10.564 9.024 -7.063 1.00 70.69 181 ASN A N 1
ATOM 1365 C CA . ASN A 1 181 ? 10.829 8.516 -5.716 1.00 70.69 181 ASN A CA 1
ATOM 1366 C C . ASN A 1 181 ? 12.012 7.537 -5.687 1.00 70.69 181 ASN A C 1
ATOM 1368 O O . ASN A 1 181 ? 12.830 7.605 -4.767 1.00 70.69 181 ASN A O 1
ATOM 1372 N N . LEU A 1 182 ? 12.140 6.652 -6.680 1.00 68.69 182 LEU A N 1
ATOM 1373 C CA . LEU A 1 182 ? 13.264 5.715 -6.768 1.00 68.69 182 LEU A CA 1
ATOM 1374 C C . LEU A 1 182 ? 14.591 6.435 -7.052 1.00 68.69 182 LEU A C 1
ATOM 1376 O O . LEU A 1 182 ? 15.590 6.124 -6.408 1.00 68.69 182 LEU A O 1
ATOM 1380 N N . SER A 1 183 ? 14.597 7.430 -7.944 1.00 58.41 183 SER A N 1
ATOM 1381 C CA . SER A 1 183 ? 15.795 8.211 -8.284 1.00 58.41 183 SER A CA 1
ATOM 1382 C C . SER A 1 183 ? 16.225 9.158 -7.164 1.00 58.41 183 SER A C 1
ATOM 1384 O O . SER A 1 183 ? 17.411 9.256 -6.854 1.00 58.41 183 SER A O 1
ATOM 1386 N N . SER A 1 184 ? 15.264 9.808 -6.496 1.00 55.88 184 SER A N 1
ATOM 1387 C CA . SER A 1 184 ? 15.532 10.704 -5.360 1.00 55.88 184 SER A CA 1
ATOM 1388 C C . SER A 1 184 ? 15.972 9.952 -4.107 1.00 55.88 184 SER A C 1
ATOM 1390 O O . SER A 1 184 ? 16.501 10.555 -3.171 1.00 55.88 184 SER A O 1
ATOM 1392 N N . THR A 1 185 ? 15.786 8.630 -4.070 1.00 55.53 185 THR A N 1
ATOM 1393 C CA . THR A 1 185 ? 16.350 7.784 -3.022 1.00 55.53 185 THR A CA 1
ATOM 1394 C C . THR A 1 185 ? 17.850 7.597 -3.276 1.00 55.53 185 THR A C 1
ATOM 1396 O O . THR A 1 185 ? 18.339 6.525 -3.628 1.00 55.53 185 THR A O 1
ATOM 1399 N N . ILE A 1 186 ? 18.600 8.669 -3.021 1.00 44.34 186 ILE A N 1
ATOM 1400 C CA . ILE A 1 186 ? 20.066 8.802 -3.074 1.00 44.34 186 ILE A CA 1
ATOM 1401 C C . ILE A 1 186 ? 20.799 7.708 -2.252 1.00 44.34 186 ILE A C 1
ATOM 1403 O O . ILE A 1 186 ? 21.988 7.459 -2.447 1.00 44.34 186 ILE A O 1
ATOM 1407 N N . HIS A 1 187 ? 20.094 6.967 -1.389 1.00 47.44 187 HIS A N 1
ATOM 1408 C CA . HIS A 1 187 ? 20.629 5.797 -0.688 1.00 47.44 187 HIS A CA 1
ATOM 1409 C C . HIS A 1 187 ? 20.794 4.534 -1.540 1.00 47.44 187 HIS A C 1
ATOM 1411 O O . HIS A 1 187 ? 21.639 3.713 -1.187 1.00 47.44 187 HIS A O 1
ATOM 1417 N N . VAL A 1 188 ? 20.073 4.376 -2.660 1.00 45.22 188 VAL A N 1
ATOM 1418 C CA . VAL A 1 188 ? 20.367 3.298 -3.621 1.00 45.22 188 VAL A CA 1
ATOM 1419 C C . VAL A 1 188 ? 21.818 3.465 -4.083 1.00 45.22 188 VAL A C 1
ATOM 1421 O O . VAL A 1 188 ? 22.611 2.549 -3.905 1.00 45.22 188 VAL A O 1
ATOM 1424 N N . LEU A 1 189 ? 22.218 4.683 -4.461 1.00 41.47 189 LEU A N 1
ATOM 1425 C CA . LEU A 1 189 ? 23.598 5.045 -4.800 1.00 41.47 189 LEU A CA 1
ATOM 1426 C C . LEU A 1 189 ? 24.609 4.839 -3.655 1.00 41.47 189 LEU A C 1
ATOM 1428 O O . LEU A 1 189 ? 25.659 4.234 -3.856 1.00 41.47 189 LEU A O 1
ATOM 1432 N N . ALA A 1 190 ? 24.295 5.310 -2.443 1.00 40.75 190 ALA A N 1
ATOM 1433 C CA . ALA A 1 190 ? 25.217 5.225 -1.302 1.00 40.75 190 ALA A CA 1
ATOM 1434 C C . ALA A 1 190 ? 25.391 3.795 -0.745 1.00 40.75 190 ALA A C 1
ATOM 1436 O O . ALA A 1 190 ? 26.361 3.522 -0.041 1.00 40.75 190 ALA A O 1
ATOM 1437 N N . SER A 1 191 ? 24.467 2.879 -1.057 1.00 43.31 191 SER A N 1
ATOM 1438 C CA . SER A 1 191 ? 24.524 1.465 -0.651 1.00 43.31 191 SER A CA 1
ATOM 1439 C C . SER A 1 191 ? 25.345 0.565 -1.585 1.00 43.31 191 SER A C 1
ATOM 1441 O O . SER A 1 191 ? 25.702 -0.545 -1.191 1.00 43.31 191 SER A O 1
ATOM 1443 N N . PHE A 1 192 ? 25.674 1.046 -2.791 1.00 42.06 192 PHE A N 1
ATOM 1444 C CA . PHE A 1 192 ? 26.545 0.354 -3.750 1.00 42.06 192 PHE A CA 1
ATOM 1445 C C . PHE A 1 192 ? 28.014 0.79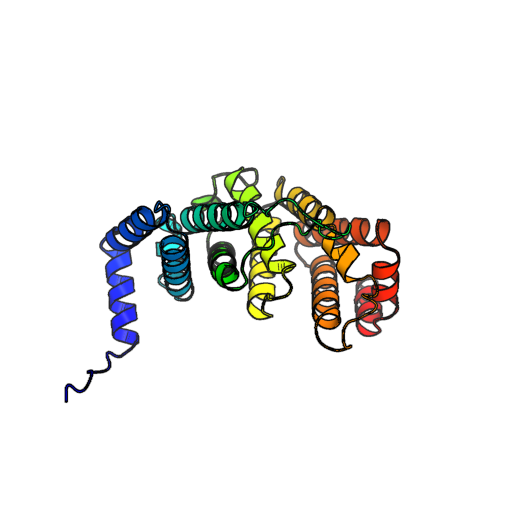5 -3.672 1.00 42.06 192 PHE A C 1
ATOM 1447 O O . PHE A 1 192 ? 28.872 0.171 -4.294 1.00 42.06 192 PHE A O 1
ATOM 1454 N N . GLY A 1 193 ? 28.328 1.838 -2.897 1.00 39.50 193 GLY A N 1
ATOM 1455 C CA . GLY A 1 193 ? 29.708 2.205 -2.593 1.00 39.50 193 GLY A CA 1
ATOM 1456 C C . GLY A 1 193 ? 30.349 1.215 -1.607 1.00 39.50 193 GLY A C 1
ATOM 1457 O O . GLY A 1 193 ? 29.660 0.703 -0.720 1.00 39.50 193 GLY A O 1
ATOM 1458 N N . PRO A 1 194 ? 31.662 0.938 -1.706 1.00 37.38 194 PRO A N 1
ATOM 1459 C CA . PRO A 1 194 ? 32.354 0.102 -0.733 1.00 37.38 194 PRO A CA 1
ATOM 1460 C C . PRO A 1 194 ? 32.324 0.783 0.643 1.00 37.38 194 PRO A C 1
ATOM 1462 O O . PRO A 1 194 ? 33.060 1.733 0.900 1.00 37.38 194 PRO A O 1
ATOM 1465 N N . GLN A 1 195 ? 31.470 0.296 1.546 1.00 43.50 195 GLN A N 1
ATOM 1466 C CA . GLN A 1 195 ? 31.554 0.606 2.973 1.00 43.50 195 GLN A CA 1
ATOM 1467 C C . GLN A 1 195 ? 32.819 -0.071 3.499 1.00 43.50 195 GLN A C 1
ATOM 1469 O O . GLN A 1 195 ? 32.855 -1.285 3.692 1.00 43.50 195 GLN A O 1
ATOM 1474 N N . SER A 1 196 ? 33.883 0.703 3.674 1.00 40.12 196 SER A N 1
ATOM 1475 C CA . SER A 1 196 ? 35.234 0.202 3.917 1.00 40.12 196 SER A CA 1
ATOM 1476 C C . SER A 1 196 ? 35.461 -0.481 5.273 1.00 40.12 196 SER A C 1
ATOM 1478 O O . SER A 1 196 ? 36.611 -0.757 5.578 1.00 40.12 196 SER A O 1
ATOM 1480 N N . ASN A 1 197 ? 34.431 -0.809 6.069 1.00 43.72 197 ASN A N 1
ATOM 1481 C CA . ASN A 1 197 ? 34.617 -1.383 7.412 1.00 43.72 197 ASN A CA 1
ATOM 1482 C C . ASN A 1 197 ? 33.574 -2.427 7.879 1.00 43.72 197 ASN A C 1
ATOM 1484 O O . ASN A 1 197 ? 33.535 -2.718 9.069 1.00 43.72 197 ASN A O 1
ATOM 1488 N N . GLU A 1 198 ? 32.762 -3.038 7.007 1.00 44.84 198 GLU A N 1
ATOM 1489 C CA . GLU A 1 198 ? 31.767 -4.043 7.445 1.00 44.84 198 GLU A CA 1
ATOM 1490 C C . GLU A 1 198 ? 32.009 -5.442 6.841 1.00 44.84 198 GLU A C 1
ATOM 1492 O O . GLU A 1 198 ? 32.371 -5.555 5.665 1.00 44.84 198 GLU A O 1
ATOM 1497 N N . PRO A 1 199 ? 31.810 -6.528 7.618 1.00 38.03 199 PRO A N 1
ATOM 1498 C CA . PRO A 1 199 ? 32.094 -7.892 7.184 1.00 38.03 199 PRO A CA 1
ATOM 1499 C C . PRO A 1 199 ? 31.238 -8.291 5.973 1.00 38.03 199 PRO A C 1
ATOM 1501 O O . PRO A 1 199 ? 30.009 -8.178 5.965 1.00 38.03 199 PRO A O 1
ATOM 1504 N N . ALA A 1 200 ? 31.918 -8.779 4.936 1.00 39.00 200 ALA A N 1
ATOM 1505 C CA . ALA A 1 200 ? 31.329 -9.250 3.692 1.00 39.00 200 ALA A CA 1
ATOM 1506 C C . ALA A 1 200 ? 30.322 -10.382 3.958 1.00 39.00 200 ALA A C 1
ATOM 1508 O O . ALA A 1 200 ? 30.710 -11.477 4.358 1.00 39.00 200 ALA A O 1
ATOM 1509 N N . GLY A 1 201 ? 29.027 -10.140 3.728 1.00 43.00 201 GLY A N 1
ATOM 1510 C CA . GLY A 1 201 ? 28.065 -11.246 3.715 1.00 43.00 201 GLY A CA 1
ATOM 1511 C C . GLY A 1 201 ? 26.574 -10.923 3.753 1.00 43.00 201 GLY A C 1
ATOM 1512 O O . GLY A 1 201 ? 25.800 -11.744 3.281 1.00 43.00 201 GLY A O 1
ATOM 1513 N N . SER A 1 202 ? 26.122 -9.773 4.264 1.00 44.78 202 SER A N 1
ATOM 1514 C CA . SER A 1 202 ? 24.672 -9.605 4.519 1.00 44.78 202 SER A CA 1
ATOM 1515 C C . SER A 1 202 ? 23.972 -8.521 3.690 1.00 44.78 202 SER A C 1
ATOM 1517 O O . SER A 1 202 ? 22.865 -8.752 3.209 1.00 44.78 202 SER A O 1
ATOM 1519 N N . ARG A 1 203 ? 24.590 -7.353 3.464 1.00 41.94 203 ARG A N 1
ATOM 1520 C CA . ARG A 1 203 ? 23.872 -6.200 2.877 1.00 41.94 203 ARG A CA 1
ATOM 1521 C C . ARG A 1 203 ? 23.963 -6.100 1.350 1.00 41.94 203 ARG A C 1
ATOM 1523 O O . ARG A 1 203 ? 22.960 -5.796 0.715 1.00 41.94 203 ARG A O 1
ATOM 1530 N N . GLY A 1 204 ? 25.103 -6.445 0.744 1.00 44.09 204 GLY A N 1
ATOM 1531 C CA . GLY A 1 204 ? 25.289 -6.380 -0.717 1.00 44.09 204 GLY A CA 1
ATOM 1532 C C . GLY A 1 204 ? 24.338 -7.286 -1.514 1.00 44.09 204 GLY A C 1
ATOM 1533 O O . GLY A 1 204 ? 23.841 -6.889 -2.564 1.00 44.09 204 GLY A O 1
ATOM 1534 N N . SER A 1 205 ? 23.995 -8.461 -0.973 1.00 47.78 205 SER A N 1
ATOM 1535 C CA . SER A 1 205 ? 23.071 -9.416 -1.610 1.00 47.78 205 SER A CA 1
ATOM 1536 C C . SER A 1 205 ? 21.649 -8.859 -1.762 1.00 47.78 205 SER A C 1
ATOM 1538 O O . SER A 1 205 ? 21.007 -9.040 -2.798 1.00 47.78 205 SER A O 1
ATOM 1540 N N . ALA A 1 206 ? 21.166 -8.105 -0.771 1.00 47.44 206 ALA A N 1
ATOM 1541 C CA . A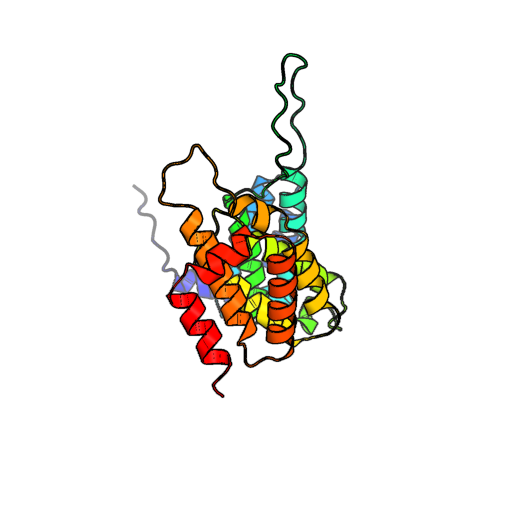LA A 1 206 ? 19.825 -7.528 -0.807 1.00 47.44 206 ALA A CA 1
ATOM 1542 C C . ALA A 1 206 ? 19.705 -6.403 -1.854 1.00 47.44 206 ALA A C 1
ATOM 1544 O O . ALA A 1 206 ? 18.678 -6.278 -2.517 1.00 47.44 206 ALA A O 1
ATOM 1545 N N . HIS A 1 207 ? 20.756 -5.599 -2.039 1.00 53.22 207 HIS A N 1
ATOM 1546 C CA . HIS A 1 207 ? 20.785 -4.543 -3.059 1.00 53.22 207 HIS A CA 1
ATOM 1547 C C . HIS A 1 207 ? 20.915 -5.109 -4.477 1.00 53.22 207 HIS A C 1
ATOM 1549 O O . HIS A 1 207 ? 20.224 -4.643 -5.382 1.00 53.22 207 HIS A O 1
ATOM 1555 N N . ILE A 1 208 ? 21.707 -6.172 -4.647 1.00 55.91 208 ILE A N 1
ATOM 1556 C CA . ILE A 1 208 ? 21.769 -6.948 -5.892 1.00 55.91 208 ILE A CA 1
ATOM 1557 C C . ILE A 1 208 ? 20.388 -7.539 -6.202 1.00 55.91 208 ILE A C 1
ATOM 1559 O O . ILE A 1 208 ? 19.874 -7.339 -7.298 1.00 55.91 208 ILE A O 1
ATOM 1563 N N . SER A 1 209 ? 19.722 -8.154 -5.219 1.00 58.81 209 SER A N 1
ATOM 1564 C CA . SER A 1 209 ? 18.377 -8.728 -5.385 1.00 58.81 209 SER A CA 1
ATOM 1565 C C . SER A 1 209 ? 17.346 -7.687 -5.844 1.00 58.81 209 SER A C 1
ATOM 1567 O O . SER A 1 209 ? 16.545 -7.959 -6.734 1.00 58.81 209 SER A O 1
ATOM 1569 N N . ARG A 1 210 ? 17.396 -6.462 -5.304 1.00 64.38 210 ARG A N 1
ATOM 1570 C CA . ARG A 1 210 ? 16.510 -5.351 -5.705 1.00 64.38 210 ARG A CA 1
ATOM 1571 C C . ARG A 1 210 ? 16.816 -4.803 -7.099 1.00 64.38 210 ARG A C 1
ATOM 1573 O O . ARG A 1 210 ? 15.889 -4.434 -7.813 1.00 64.38 210 ARG A O 1
ATOM 1580 N N . LEU A 1 211 ? 18.087 -4.773 -7.500 1.00 68.12 211 LEU A N 1
ATOM 1581 C CA . LEU A 1 211 ? 18.482 -4.415 -8.864 1.00 68.12 211 LEU A CA 1
ATOM 1582 C C . LEU A 1 211 ? 18.014 -5.477 -9.872 1.00 68.12 211 LEU A C 1
ATOM 1584 O O . LEU A 1 211 ? 17.442 -5.124 -10.899 1.00 68.12 211 LEU A O 1
ATOM 1588 N N . HIS A 1 212 ? 18.166 -6.767 -9.542 1.00 64.56 212 HIS A N 1
ATOM 1589 C CA . HIS A 1 212 ? 17.602 -7.880 -10.318 1.00 64.56 212 HIS A CA 1
ATOM 1590 C C . HIS A 1 212 ? 16.089 -7.737 -10.490 1.00 64.56 212 HIS A C 1
ATOM 1592 O O . HIS A 1 212 ? 15.572 -7.916 -11.587 1.00 64.56 212 HIS A O 1
ATOM 1598 N N . ILE A 1 213 ? 15.392 -7.374 -9.417 1.00 66.94 213 ILE A N 1
ATOM 1599 C CA . ILE A 1 213 ? 13.957 -7.109 -9.433 1.00 66.94 213 ILE A CA 1
ATOM 1600 C C . ILE A 1 213 ? 13.606 -5.929 -10.352 1.00 66.94 213 ILE A C 1
ATOM 1602 O O . ILE A 1 213 ? 12.700 -6.056 -11.168 1.00 66.94 213 ILE A O 1
ATOM 1606 N N . LEU A 1 214 ? 14.302 -4.789 -10.243 1.00 69.31 214 LEU A N 1
ATOM 1607 C CA . LEU A 1 214 ? 14.033 -3.620 -11.090 1.00 69.31 214 LEU A CA 1
ATOM 1608 C C . LEU A 1 214 ? 14.243 -3.952 -12.573 1.00 69.31 214 LEU A C 1
ATOM 1610 O O . LEU A 1 214 ? 13.470 -3.523 -13.424 1.00 69.31 214 LEU A O 1
ATOM 1614 N N . ILE A 1 215 ? 15.251 -4.768 -12.875 1.00 72.50 215 ILE A N 1
ATOM 1615 C CA . ILE A 1 215 ? 15.515 -5.267 -14.228 1.00 72.50 215 ILE A CA 1
ATOM 1616 C C . ILE A 1 215 ? 14.435 -6.253 -14.677 1.00 72.50 215 ILE A C 1
ATOM 1618 O O . ILE A 1 215 ? 13.982 -6.168 -15.812 1.00 72.50 215 ILE A O 1
ATOM 1622 N N . ALA A 1 216 ? 13.944 -7.124 -13.793 1.00 67.50 216 ALA A N 1
ATOM 1623 C CA . ALA A 1 216 ? 12.801 -7.981 -14.098 1.00 67.50 216 ALA A CA 1
ATOM 1624 C C . ALA A 1 216 ? 11.531 -7.164 -14.406 1.00 67.50 216 ALA A C 1
ATOM 1626 O O . ALA A 1 216 ? 10.787 -7.522 -15.315 1.00 67.50 216 ALA A O 1
ATOM 1627 N N . LEU A 1 217 ? 11.311 -6.037 -13.714 1.00 67.56 217 LEU A N 1
ATOM 1628 C CA . LEU A 1 217 ? 10.207 -5.115 -14.011 1.00 67.56 217 LEU A CA 1
ATOM 1629 C C . LEU A 1 217 ? 10.361 -4.419 -15.370 1.00 67.56 217 LEU A C 1
ATOM 1631 O O . LEU A 1 217 ? 9.351 -4.152 -16.016 1.00 67.56 217 LEU A O 1
ATOM 1635 N N . CYS A 1 218 ? 11.593 -4.161 -15.829 1.00 76.12 218 CYS A N 1
ATOM 1636 C CA . CYS A 1 218 ? 11.838 -3.635 -17.179 1.00 76.12 218 CYS A CA 1
ATOM 1637 C C . CYS A 1 218 ? 11.337 -4.599 -18.266 1.00 76.12 218 CYS A C 1
ATOM 1639 O O . CYS A 1 218 ? 10.972 -4.153 -19.349 1.00 76.12 218 CYS A O 1
ATOM 1641 N N . SER A 1 219 ? 11.292 -5.898 -17.961 1.00 72.62 219 SER A N 1
ATOM 1642 C CA . SER A 1 219 ? 10.805 -6.960 -18.848 1.00 72.62 219 SER A CA 1
ATOM 1643 C C . SER A 1 219 ? 9.349 -7.361 -18.578 1.00 72.62 219 SER A C 1
ATOM 1645 O O . SER A 1 219 ? 8.920 -8.431 -19.007 1.00 72.62 219 SER A O 1
ATOM 1647 N N . SER A 1 220 ? 8.587 -6.553 -17.834 1.00 76.25 220 SER A N 1
ATOM 1648 C CA . SER A 1 220 ? 7.161 -6.804 -17.604 1.00 76.25 220 SER A CA 1
ATOM 1649 C C . SER A 1 220 ? 6.359 -6.721 -18.911 1.00 76.25 220 SER A C 1
ATOM 1651 O O . SER A 1 220 ? 6.641 -5.882 -19.763 1.00 76.25 220 SER A O 1
ATOM 1653 N N . GLU A 1 221 ? 5.320 -7.551 -19.055 1.00 72.38 221 GLU A N 1
ATOM 1654 C CA . GLU A 1 221 ? 4.364 -7.469 -20.175 1.00 72.38 221 GLU A CA 1
ATOM 1655 C C . GLU A 1 221 ? 3.527 -6.174 -20.135 1.00 72.38 221 GLU A C 1
ATOM 1657 O O . GLU A 1 221 ? 3.018 -5.717 -21.160 1.00 72.38 221 GLU A O 1
ATOM 1662 N N . ASP A 1 222 ? 3.391 -5.560 -18.954 1.00 75.56 222 ASP A N 1
ATOM 1663 C CA . ASP A 1 222 ? 2.712 -4.279 -18.782 1.00 75.56 222 ASP A CA 1
ATOM 1664 C C . ASP A 1 222 ? 3.627 -3.136 -19.246 1.00 75.56 222 ASP A C 1
ATOM 1666 O O . ASP A 1 222 ? 4.610 -2.785 -18.589 1.00 75.56 222 ASP A O 1
ATOM 1670 N N . LEU A 1 223 ? 3.286 -2.530 -20.389 1.00 73.75 223 LEU A N 1
ATOM 1671 C CA . LEU A 1 223 ? 4.094 -1.480 -21.019 1.00 73.75 223 LEU A CA 1
ATOM 1672 C C . LEU A 1 223 ? 4.368 -0.295 -20.079 1.00 73.75 223 LEU A C 1
ATOM 1674 O O . LEU A 1 223 ? 5.451 0.281 -20.124 1.00 73.75 223 LEU A O 1
ATOM 1678 N N . GLN A 1 224 ? 3.410 0.080 -19.226 1.00 70.00 224 GLN A N 1
ATOM 1679 C CA . GLN A 1 224 ? 3.594 1.194 -18.290 1.00 70.00 224 GLN A CA 1
ATOM 1680 C C . GLN A 1 224 ? 4.637 0.850 -17.221 1.00 70.00 224 GLN A C 1
ATOM 1682 O O . GLN A 1 224 ? 5.524 1.656 -16.951 1.00 70.00 224 GLN A O 1
ATOM 1687 N N . THR A 1 225 ? 4.579 -0.363 -16.674 1.00 71.06 225 THR A N 1
ATOM 1688 C CA . THR A 1 225 ? 5.549 -0.905 -15.716 1.00 71.06 225 THR A CA 1
ATOM 1689 C C . THR A 1 225 ? 6.938 -1.035 -16.337 1.00 71.06 225 THR A C 1
ATOM 1691 O O . THR A 1 225 ? 7.913 -0.590 -15.730 1.00 71.06 225 THR A O 1
ATOM 1694 N N . ALA A 1 226 ? 7.032 -1.571 -17.558 1.00 77.75 226 ALA A N 1
ATOM 1695 C CA . ALA A 1 226 ? 8.294 -1.720 -18.280 1.00 77.75 226 ALA A CA 1
ATOM 1696 C C . ALA A 1 226 ? 8.961 -0.365 -18.562 1.00 77.75 226 ALA A C 1
ATOM 1698 O O . ALA A 1 226 ? 10.148 -0.185 -18.287 1.00 77.75 226 ALA A O 1
ATOM 1699 N N . LEU A 1 227 ? 8.191 0.622 -19.039 1.00 70.12 227 LEU A N 1
ATOM 1700 C CA . LEU A 1 227 ? 8.687 1.981 -19.276 1.00 70.12 227 LEU A CA 1
ATOM 1701 C C . LEU A 1 227 ? 9.088 2.681 -17.972 1.00 70.12 227 LEU A C 1
ATOM 1703 O O . LEU A 1 227 ? 10.119 3.356 -17.936 1.00 70.12 227 LEU A O 1
ATOM 1707 N N . ALA A 1 228 ? 8.315 2.498 -16.897 1.00 65.62 228 ALA A N 1
ATOM 1708 C CA . ALA A 1 228 ? 8.630 3.056 -15.586 1.00 65.62 228 ALA A CA 1
ATOM 1709 C C . ALA A 1 228 ? 9.956 2.506 -15.046 1.00 65.62 228 ALA A C 1
ATOM 1711 O O . ALA A 1 228 ? 10.852 3.260 -14.659 1.00 65.62 228 ALA A O 1
ATOM 1712 N N . ALA A 1 229 ? 10.091 1.181 -15.054 1.00 72.12 229 ALA A N 1
ATOM 1713 C CA . ALA A 1 229 ? 11.277 0.490 -14.579 1.00 72.12 229 ALA A CA 1
ATOM 1714 C C . ALA A 1 229 ? 12.502 0.811 -15.447 1.00 72.12 229 ALA A C 1
ATOM 1716 O O . ALA A 1 229 ? 13.563 1.109 -14.900 1.00 72.12 229 ALA A O 1
ATOM 1717 N N . GLY A 1 230 ? 12.345 0.849 -16.775 1.00 72.62 230 GLY A N 1
ATOM 1718 C CA . GLY A 1 230 ? 13.407 1.224 -17.709 1.00 72.62 230 GLY A CA 1
ATOM 1719 C C . GLY A 1 230 ? 13.883 2.665 -17.513 1.00 72.62 230 GLY A C 1
ATOM 1720 O O . GLY A 1 230 ? 15.087 2.917 -17.492 1.00 72.62 230 GLY A O 1
ATOM 1721 N N . GLY A 1 231 ? 12.959 3.605 -17.285 1.00 68.00 231 GLY A N 1
ATOM 1722 C CA . GLY A 1 231 ? 13.289 4.996 -16.959 1.00 68.00 231 GLY A CA 1
ATOM 1723 C C . GLY A 1 231 ? 14.027 5.135 -15.624 1.00 68.00 231 GLY A C 1
ATOM 1724 O O . GLY A 1 231 ? 15.031 5.842 -15.542 1.00 68.00 231 GLY A O 1
ATOM 1725 N N . ALA A 1 232 ? 13.583 4.415 -14.589 1.00 69.38 232 ALA A N 1
ATOM 1726 C CA . ALA A 1 232 ? 14.275 4.375 -13.301 1.00 69.38 232 ALA A CA 1
ATOM 1727 C C . ALA A 1 232 ? 15.682 3.765 -13.430 1.00 69.38 232 ALA A C 1
ATOM 1729 O O . ALA A 1 232 ? 16.642 4.320 -12.895 1.00 69.38 232 ALA A O 1
ATOM 1730 N N . LEU A 1 233 ? 15.820 2.663 -14.175 1.00 72.81 233 LEU A N 1
ATOM 1731 C CA . LEU A 1 233 ? 17.105 2.019 -14.434 1.00 72.81 233 LEU A CA 1
ATOM 1732 C C . LEU A 1 233 ? 18.056 2.958 -15.188 1.00 72.81 233 LEU A C 1
ATOM 1734 O O . LEU A 1 233 ? 19.206 3.090 -14.777 1.00 72.81 233 LEU A O 1
ATOM 1738 N N . ALA A 1 234 ? 17.571 3.671 -16.210 1.00 70.31 234 ALA A N 1
ATOM 1739 C CA . ALA A 1 234 ? 18.361 4.646 -16.962 1.00 70.31 234 ALA A CA 1
ATOM 1740 C C . ALA A 1 234 ? 18.938 5.744 -16.050 1.00 70.31 234 ALA A C 1
ATOM 1742 O O . ALA A 1 234 ? 20.148 5.975 -16.062 1.00 70.31 234 ALA A O 1
ATOM 1743 N N . ILE A 1 235 ? 18.111 6.346 -15.187 1.00 66.69 235 ILE A N 1
ATOM 1744 C CA . ILE A 1 235 ? 18.554 7.393 -14.248 1.00 66.69 235 ILE A CA 1
ATOM 1745 C C . ILE A 1 235 ? 19.576 6.848 -13.241 1.00 66.69 235 ILE A C 1
ATOM 1747 O O . ILE A 1 235 ? 20.578 7.509 -12.954 1.00 66.69 235 ILE A O 1
ATOM 1751 N N . LEU A 1 236 ? 19.348 5.637 -12.718 1.00 67.00 236 LEU A N 1
ATOM 1752 C CA . LEU A 1 236 ? 20.273 4.978 -11.791 1.00 67.00 236 LEU A CA 1
ATOM 1753 C C . LEU A 1 236 ? 21.631 4.696 -12.449 1.00 67.00 236 LEU A C 1
ATOM 1755 O O . LEU A 1 236 ? 22.668 4.937 -11.829 1.00 67.00 236 LEU A O 1
ATOM 1759 N N . THR A 1 237 ? 21.631 4.236 -13.705 1.00 70.75 237 THR A N 1
ATOM 1760 C CA . THR A 1 237 ? 22.863 4.004 -14.478 1.00 70.75 237 THR A CA 1
ATOM 1761 C C . THR A 1 237 ? 23.574 5.299 -14.872 1.00 70.75 237 THR A C 1
ATOM 1763 O O . THR A 1 237 ? 24.802 5.321 -14.935 1.00 70.75 237 THR A O 1
ATOM 1766 N N . GLU A 1 238 ? 22.837 6.393 -15.083 1.00 69.19 238 GLU A N 1
ATOM 1767 C CA . GLU A 1 238 ? 23.412 7.710 -15.381 1.00 69.19 238 GLU A CA 1
ATOM 1768 C C . GLU A 1 238 ? 24.125 8.310 -14.159 1.00 69.19 238 GLU A C 1
ATOM 1770 O O . GLU A 1 238 ? 25.200 8.895 -14.290 1.00 69.19 238 GLU A O 1
ATOM 1775 N N . HIS A 1 239 ? 23.562 8.133 -12.958 1.00 57.53 239 HIS A N 1
ATOM 1776 C CA . HIS A 1 239 ? 24.089 8.751 -11.737 1.00 57.53 239 HIS A CA 1
ATOM 1777 C C . HIS A 1 239 ? 25.186 7.937 -11.029 1.00 57.53 239 HIS A C 1
ATOM 1779 O O . HIS A 1 239 ? 25.943 8.519 -10.252 1.00 57.53 239 HIS A O 1
ATOM 1785 N N . SER A 1 240 ? 25.316 6.625 -11.276 1.00 62.28 240 SER A N 1
ATOM 1786 C CA . SER A 1 240 ? 26.299 5.768 -10.588 1.00 62.28 240 SER A CA 1
ATOM 1787 C C . SER A 1 240 ? 27.051 4.828 -11.519 1.00 62.28 240 SER A C 1
ATOM 1789 O O . SER A 1 240 ? 26.483 3.938 -12.157 1.00 62.28 240 SER A O 1
ATOM 1791 N N . LYS A 1 241 ? 28.382 4.958 -11.515 1.00 65.44 241 LYS A N 1
ATOM 1792 C CA . LYS A 1 241 ? 29.278 4.036 -12.228 1.00 65.44 241 LYS A CA 1
ATOM 1793 C C . LYS A 1 241 ? 29.342 2.666 -11.549 1.00 65.44 241 LYS A C 1
ATOM 1795 O O . LYS A 1 241 ? 29.581 1.665 -12.218 1.00 65.44 241 LYS A O 1
ATOM 1800 N N . GLU A 1 242 ? 29.096 2.618 -10.247 1.00 62.44 242 GLU A N 1
ATOM 1801 C CA . GLU A 1 242 ? 29.115 1.420 -9.410 1.00 62.44 242 GLU A CA 1
ATOM 1802 C C . GLU A 1 242 ? 27.923 0.509 -9.721 1.00 62.44 242 GLU A C 1
ATOM 1804 O O . GLU A 1 242 ? 28.092 -0.703 -9.813 1.00 62.44 242 GLU A O 1
ATOM 1809 N N . ILE A 1 243 ? 26.737 1.081 -9.973 1.00 63.47 243 ILE A N 1
ATOM 1810 C CA . ILE A 1 243 ? 25.560 0.324 -10.432 1.00 63.47 243 ILE A CA 1
ATOM 1811 C C . ILE A 1 243 ? 25.829 -0.280 -11.811 1.00 63.47 243 ILE A C 1
ATOM 1813 O O . ILE A 1 243 ? 25.594 -1.469 -12.011 1.00 63.47 243 ILE A O 1
ATOM 1817 N N . CYS A 1 244 ? 26.403 0.493 -12.738 1.00 66.12 244 CYS A N 1
ATOM 1818 C CA . CYS A 1 244 ? 26.815 -0.020 -14.047 1.00 66.12 244 CYS A CA 1
ATOM 1819 C C . CYS A 1 244 ? 27.821 -1.180 -13.922 1.00 66.12 244 CYS A C 1
ATOM 1821 O O . CYS A 1 244 ? 27.703 -2.187 -14.618 1.00 66.12 244 CYS A O 1
ATOM 1823 N N . GLN A 1 245 ? 28.787 -1.079 -13.005 1.00 67.31 245 GLN A N 1
ATOM 1824 C CA . GLN A 1 245 ? 29.745 -2.154 -12.738 1.00 67.31 245 GLN A CA 1
ATOM 1825 C C . GLN A 1 245 ? 29.090 -3.378 -12.089 1.00 67.31 245 GLN A C 1
ATOM 1827 O O . GLN A 1 245 ? 29.383 -4.499 -12.502 1.00 67.31 245 GLN A O 1
ATOM 1832 N N . ALA A 1 246 ? 28.182 -3.195 -11.127 1.00 64.69 246 ALA A N 1
ATOM 1833 C CA . ALA A 1 246 ? 27.402 -4.279 -10.524 1.00 64.69 246 ALA A CA 1
ATOM 1834 C C . ALA A 1 246 ? 26.517 -4.989 -11.563 1.00 64.69 246 ALA A C 1
ATOM 1836 O O . ALA A 1 246 ? 26.390 -6.213 -11.535 1.00 64.69 246 ALA A O 1
ATOM 1837 N N . MET A 1 247 ? 25.965 -4.238 -12.524 1.00 64.81 247 MET A N 1
ATOM 1838 C CA . MET A 1 247 ? 25.193 -4.805 -13.626 1.00 64.81 247 MET A CA 1
ATOM 1839 C C . MET A 1 247 ? 26.041 -5.668 -14.561 1.00 64.81 247 MET A C 1
ATOM 1841 O O . MET A 1 247 ? 25.609 -6.742 -14.972 1.00 64.81 247 MET A O 1
ATOM 1845 N N . LEU A 1 248 ? 27.249 -5.206 -14.886 1.00 67.50 248 LEU A N 1
ATOM 1846 C CA . LEU A 1 248 ? 28.166 -5.892 -15.801 1.00 67.50 248 LEU A CA 1
ATOM 1847 C C . LEU A 1 248 ? 28.891 -7.083 -15.158 1.00 67.50 248 LEU A C 1
ATOM 1849 O O . LEU A 1 248 ? 29.277 -8.010 -15.863 1.00 67.50 248 LEU A O 1
ATOM 1853 N N . SER A 1 249 ? 29.095 -7.060 -13.839 1.00 60.25 249 SER A N 1
ATOM 1854 C CA . SER A 1 249 ? 29.808 -8.113 -13.099 1.00 60.25 249 SER A CA 1
ATOM 1855 C C . SER A 1 249 ? 28.918 -9.281 -12.663 1.00 60.25 249 SER A C 1
ATOM 1857 O O . SER A 1 249 ? 29.438 -10.351 -12.349 1.00 60.25 249 SER A O 1
ATOM 1859 N N . SER A 1 250 ? 27.592 -9.118 -12.666 1.00 57.72 250 SER A N 1
ATOM 1860 C CA . SER A 1 250 ? 26.657 -10.208 -12.377 1.00 57.72 250 SER A CA 1
ATOM 1861 C C . SER A 1 250 ? 26.358 -11.020 -13.644 1.00 57.72 250 SER A C 1
ATOM 1863 O O . SER A 1 250 ? 25.593 -10.595 -14.509 1.00 57.72 250 SER A O 1
ATOM 1865 N N . GLU A 1 251 ? 26.939 -12.219 -13.745 1.00 53.50 251 GLU A N 1
ATOM 1866 C CA . GLU A 1 251 ? 26.780 -13.163 -14.873 1.00 53.50 251 GLU A CA 1
ATOM 1867 C C . GLU A 1 251 ? 25.306 -13.544 -15.144 1.00 53.50 251 GLU A C 1
ATOM 1869 O O . GLU A 1 251 ? 24.895 -13.800 -16.274 1.00 53.50 251 GLU A O 1
ATOM 1874 N N . THR A 1 252 ? 24.467 -13.525 -14.106 1.00 53.19 252 THR A N 1
ATOM 1875 C CA . THR A 1 252 ? 23.020 -13.785 -14.213 1.00 53.19 252 THR A CA 1
ATOM 1876 C C . THR A 1 252 ? 22.249 -12.594 -14.795 1.00 53.19 252 THR A C 1
ATOM 1878 O O . THR A 1 252 ? 21.215 -12.765 -15.449 1.00 53.19 252 THR A O 1
ATOM 1881 N N . LEU A 1 253 ? 22.762 -11.379 -14.596 1.00 54.56 253 LEU A N 1
ATOM 1882 C CA . LEU A 1 253 ? 22.144 -10.138 -15.048 1.00 54.56 253 LEU A CA 1
ATOM 1883 C C . LEU A 1 253 ? 22.479 -9.837 -16.508 1.00 54.56 253 LEU A C 1
ATOM 1885 O O . LEU A 1 253 ? 21.585 -9.479 -17.273 1.00 54.56 253 LEU A O 1
ATOM 1889 N N . SER A 1 254 ? 23.733 -10.063 -16.913 1.00 54.50 254 SER A N 1
ATOM 1890 C CA . SER A 1 254 ? 24.144 -9.983 -18.319 1.00 54.50 254 SER A CA 1
ATOM 1891 C C . SER A 1 254 ? 23.338 -10.957 -19.182 1.00 54.50 254 SER A C 1
ATOM 1893 O O . SER A 1 254 ? 22.845 -10.575 -20.239 1.00 54.50 254 SER A O 1
ATOM 1895 N N . SER A 1 255 ? 23.101 -12.172 -18.680 1.00 55.47 255 SER A N 1
ATOM 1896 C CA . SER A 1 255 ? 22.245 -13.179 -19.320 1.00 55.47 255 SER A CA 1
ATOM 1897 C C . SER A 1 255 ? 20.793 -12.711 -19.475 1.00 55.47 255 SER A C 1
ATOM 1899 O O . SER A 1 255 ? 20.208 -12.856 -20.545 1.00 55.47 255 SER A O 1
ATOM 1901 N N . SER A 1 256 ? 20.214 -12.115 -18.426 1.00 55.25 256 SER A N 1
ATOM 1902 C CA . SER A 1 256 ? 18.823 -11.632 -18.440 1.00 55.25 256 SER A CA 1
ATOM 1903 C C . SER A 1 256 ? 18.636 -10.450 -19.396 1.00 55.25 256 SER A C 1
ATOM 1905 O O . SER A 1 256 ? 17.649 -10.404 -20.119 1.00 55.25 256 SER A O 1
ATOM 1907 N N . ILE A 1 257 ? 19.604 -9.531 -19.458 1.00 57.16 257 ILE A N 1
ATOM 1908 C CA . ILE A 1 257 ? 19.594 -8.395 -20.393 1.00 57.16 257 ILE A CA 1
ATOM 1909 C C . ILE A 1 257 ? 19.789 -8.880 -21.835 1.00 57.16 257 ILE A C 1
ATOM 1911 O O . ILE A 1 257 ? 19.072 -8.447 -22.732 1.00 57.16 257 ILE A O 1
ATOM 1915 N N . LEU A 1 258 ? 20.708 -9.817 -22.079 1.00 54.41 258 LEU A N 1
ATOM 1916 C CA . LEU A 1 258 ? 20.938 -10.352 -23.424 1.00 54.41 258 LEU A CA 1
ATOM 1917 C C . LEU A 1 258 ? 19.730 -11.131 -23.963 1.00 54.41 258 LEU A C 1
ATOM 1919 O O . LEU A 1 258 ? 19.447 -11.045 -25.155 1.00 54.41 258 LEU A O 1
ATOM 1923 N N . LEU A 1 259 ? 18.973 -11.817 -23.100 1.00 51.28 259 LEU A N 1
ATOM 1924 C CA . LEU A 1 259 ? 17.738 -12.501 -23.498 1.00 51.28 259 LEU A CA 1
ATOM 1925 C C . LEU A 1 259 ? 16.624 -11.534 -23.935 1.00 51.28 259 LEU A C 1
ATOM 1927 O O . LEU A 1 259 ? 15.849 -11.886 -24.824 1.00 51.28 259 LEU A O 1
ATOM 1931 N N . THR A 1 260 ? 16.574 -10.310 -23.393 1.00 50.34 260 THR A N 1
ATOM 1932 C CA . THR A 1 260 ? 15.557 -9.300 -23.770 1.00 50.34 260 THR A CA 1
ATOM 1933 C C . THR A 1 260 ? 15.699 -8.758 -25.195 1.00 50.34 260 THR A C 1
ATOM 1935 O O . THR A 1 260 ? 14.765 -8.150 -25.704 1.00 50.34 260 THR A O 1
ATOM 1938 N N . HIS A 1 261 ? 16.826 -9.009 -25.869 1.00 46.06 261 HIS A N 1
ATOM 1939 C CA . HIS A 1 261 ? 17.060 -8.577 -27.252 1.00 46.06 261 HIS A CA 1
ATOM 1940 C C . HIS A 1 261 ? 16.801 -9.667 -28.310 1.00 46.06 261 HIS A C 1
ATOM 1942 O O . HIS A 1 261 ? 17.042 -9.433 -29.494 1.00 46.06 261 HIS A O 1
ATOM 1948 N N . SER A 1 262 ? 16.316 -10.846 -27.905 1.00 38.06 262 SER A N 1
ATOM 1949 C CA . SER A 1 262 ? 16.123 -12.017 -28.783 1.00 38.06 262 SER A CA 1
ATOM 1950 C C . SER A 1 262 ? 14.654 -12.396 -29.042 1.00 38.06 262 SER A C 1
ATOM 1952 O O . SER A 1 262 ? 14.367 -13.545 -29.377 1.00 38.06 262 SER A O 1
ATOM 1954 N N . SER A 1 263 ? 13.704 -11.467 -28.913 1.00 34.62 263 SER A N 1
ATOM 1955 C CA . SER A 1 263 ? 12.289 -11.685 -29.273 1.00 34.62 263 SER A CA 1
ATOM 1956 C C . SER A 1 263 ? 11.721 -10.511 -30.054 1.00 34.62 263 SER A C 1
ATOM 1958 O O . SER A 1 263 ? 11.986 -9.362 -29.644 1.00 34.62 263 SER A O 1
#